Protein AF-A0A9D5V3F3-F1 (afdb_monomer_lite)

Structure (mmCIF, N/CA/C/O backbone):
data_AF-A0A9D5V3F3-F1
#
_entry.id   AF-A0A9D5V3F3-F1
#
loop_
_atom_site.group_PDB
_atom_site.id
_atom_site.type_symbol
_atom_site.label_atom_id
_atom_site.label_alt_id
_atom_site.label_comp_id
_atom_site.label_asym_id
_atom_site.label_entity_id
_atom_site.label_seq_id
_atom_site.pdbx_PDB_ins_code
_atom_site.Cartn_x
_atom_site.Cartn_y
_atom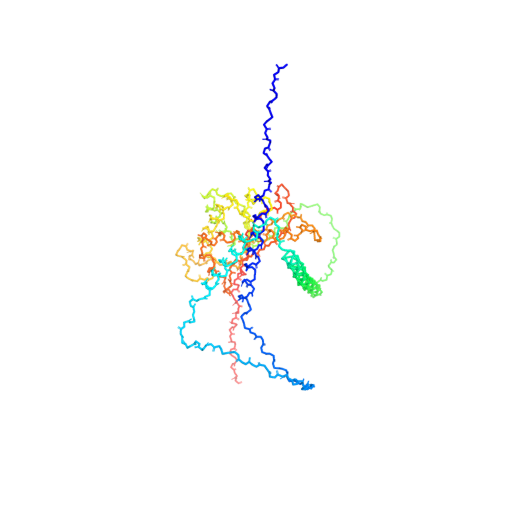_site.Cartn_z
_atom_site.occupancy
_atom_site.B_iso_or_equiv
_atom_site.auth_seq_id
_atom_site.auth_comp_id
_atom_site.auth_asym_id
_atom_site.auth_atom_id
_atom_site.pdbx_PDB_model_num
ATOM 1 N N . MET A 1 1 ? 68.042 -36.175 -33.389 1.00 50.81 1 MET A N 1
ATOM 2 C CA . MET A 1 1 ? 67.208 -37.353 -33.072 1.00 50.81 1 MET A CA 1
ATOM 3 C C . MET A 1 1 ? 66.816 -37.303 -31.601 1.00 50.81 1 MET A C 1
ATOM 5 O O . MET A 1 1 ? 67.666 -37.561 -30.764 1.00 50.81 1 MET A O 1
ATOM 9 N N . ASN A 1 2 ? 65.583 -36.889 -31.296 1.00 35.75 2 ASN A N 1
ATOM 10 C CA . ASN A 1 2 ? 64.663 -37.537 -30.347 1.00 35.75 2 ASN A CA 1
ATOM 11 C C . ASN A 1 2 ? 63.290 -36.827 -30.408 1.00 35.75 2 ASN A C 1
ATOM 13 O O . ASN A 1 2 ? 63.255 -35.651 -30.778 1.00 35.75 2 ASN A O 1
ATOM 17 N N . PRO A 1 3 ? 62.172 -37.538 -30.164 1.00 53.72 3 PRO A N 1
ATOM 18 C CA . PRO A 1 3 ? 60.899 -37.244 -30.814 1.00 53.72 3 PRO A CA 1
ATOM 19 C C . PRO A 1 3 ? 59.920 -36.405 -29.981 1.00 53.72 3 PRO A C 1
ATOM 21 O O . PRO A 1 3 ? 59.927 -36.384 -28.754 1.00 53.72 3 PRO A O 1
ATOM 24 N N . THR A 1 4 ? 59.034 -35.754 -30.728 1.00 52.03 4 THR A N 1
ATOM 25 C CA . THR A 1 4 ? 57.823 -35.034 -30.334 1.00 52.03 4 THR A CA 1
ATOM 26 C C . THR A 1 4 ? 56.788 -35.928 -29.645 1.00 52.03 4 THR A C 1
ATOM 28 O O . THR A 1 4 ? 56.416 -36.962 -30.196 1.00 52.03 4 THR A O 1
ATOM 31 N N . SER A 1 5 ? 56.220 -35.468 -28.522 1.00 49.88 5 SER A N 1
ATOM 32 C CA . SER A 1 5 ? 54.912 -35.930 -28.032 1.00 49.88 5 SER A CA 1
ATOM 33 C C . SER A 1 5 ? 53.900 -34.779 -28.119 1.00 49.88 5 SER A C 1
ATOM 35 O O . SER A 1 5 ? 54.089 -33.707 -27.549 1.00 49.88 5 SER A O 1
ATOM 37 N N . ARG A 1 6 ? 52.853 -34.977 -28.930 1.00 47.12 6 ARG A N 1
ATOM 38 C CA . ARG A 1 6 ? 51.672 -34.107 -29.029 1.00 47.12 6 ARG A CA 1
ATOM 39 C C . ARG A 1 6 ? 50.588 -34.694 -28.131 1.00 47.12 6 ARG A C 1
ATOM 41 O O . ARG A 1 6 ? 50.201 -35.842 -28.325 1.00 47.12 6 ARG A O 1
ATOM 48 N N . VAL A 1 7 ? 50.086 -33.893 -27.200 1.00 57.50 7 VAL A N 1
ATOM 49 C CA . VAL A 1 7 ? 48.873 -34.176 -26.422 1.00 57.50 7 VAL A CA 1
ATOM 50 C C . VAL A 1 7 ? 47.658 -33.690 -27.230 1.00 57.50 7 VAL A C 1
ATOM 52 O O . VAL A 1 7 ? 47.713 -32.575 -27.757 1.00 57.50 7 VAL A O 1
ATOM 55 N N . PRO A 1 8 ? 46.577 -34.478 -27.377 1.00 48.31 8 PRO A N 1
ATOM 56 C CA . PRO A 1 8 ? 45.369 -34.036 -28.067 1.00 48.31 8 PRO A CA 1
ATOM 57 C C . PRO A 1 8 ? 44.542 -33.092 -27.181 1.00 48.31 8 PRO A C 1
ATOM 59 O O . PRO A 1 8 ? 44.286 -33.377 -26.013 1.00 48.31 8 PRO A O 1
ATOM 62 N N . GLY A 1 9 ? 44.125 -31.959 -27.750 1.00 40.34 9 GLY A N 1
ATOM 63 C CA . GLY A 1 9 ? 43.243 -30.993 -27.100 1.00 40.34 9 GLY A CA 1
ATOM 64 C C . GLY A 1 9 ? 41.802 -31.502 -27.022 1.00 40.34 9 GLY A C 1
ATOM 65 O O . GLY A 1 9 ? 41.222 -31.905 -28.028 1.00 40.34 9 GLY A O 1
ATOM 66 N N . HIS A 1 10 ? 41.219 -31.462 -25.825 1.00 40.34 10 HIS A N 1
ATOM 67 C CA . HIS A 1 10 ? 39.784 -31.624 -25.615 1.00 40.34 10 HIS A CA 1
ATOM 68 C C . HIS A 1 10 ? 39.058 -30.320 -25.966 1.00 40.34 10 HIS A C 1
ATOM 70 O O . HIS A 1 10 ? 39.244 -29.298 -25.308 1.00 40.34 10 HIS A O 1
ATOM 76 N N . HIS A 1 11 ? 38.205 -30.366 -26.989 1.00 40.66 11 HIS A N 1
ATOM 77 C CA . HIS A 1 11 ? 37.216 -29.329 -27.261 1.00 40.66 11 HIS A CA 1
ATOM 78 C C . HIS A 1 11 ? 35.992 -29.561 -26.366 1.00 40.66 11 HIS A C 1
ATOM 80 O O . HIS A 1 11 ? 35.200 -30.471 -26.597 1.00 40.66 11 HIS A O 1
ATOM 86 N N . SER A 1 12 ? 35.837 -28.744 -25.328 1.00 43.53 12 SER A N 1
ATOM 87 C CA . SER A 1 12 ? 34.605 -28.654 -24.543 1.00 43.53 12 SER A CA 1
ATOM 88 C C . SER A 1 12 ? 33.578 -27.809 -25.303 1.00 43.53 12 SER A C 1
ATOM 90 O O . SER A 1 12 ? 33.739 -26.592 -25.412 1.00 43.53 12 SER A O 1
ATOM 92 N N . HIS A 1 13 ? 32.537 -28.446 -25.844 1.00 48.69 13 HIS A N 1
ATOM 93 C CA . HIS A 1 13 ? 31.392 -27.756 -26.442 1.00 48.69 13 HIS A CA 1
ATOM 94 C C . HIS A 1 13 ? 30.464 -27.153 -25.359 1.00 48.69 13 HIS A C 1
ATOM 96 O O . HIS A 1 13 ? 30.224 -27.800 -24.337 1.00 48.69 13 HIS A O 1
ATOM 102 N N . PRO A 1 14 ? 29.896 -25.948 -25.565 1.00 46.66 14 PRO A N 1
ATOM 103 C CA . PRO A 1 14 ? 29.036 -25.273 -24.594 1.00 46.66 14 PRO A CA 1
ATOM 104 C C . PRO A 1 14 ? 27.569 -25.702 -24.776 1.00 46.66 14 PRO A C 1
ATOM 106 O O . PRO A 1 14 ? 26.796 -25.013 -25.431 1.00 46.66 14 PRO A O 1
ATOM 109 N N . TRP A 1 15 ? 27.177 -26.846 -24.212 1.00 47.56 15 TRP A N 1
ATOM 110 C CA . TRP A 1 15 ? 25.800 -27.366 -24.311 1.00 47.56 15 TRP A CA 1
ATOM 111 C C . TRP A 1 15 ? 24.844 -27.188 -23.103 1.00 47.56 15 TRP A C 1
ATOM 113 O O . TRP A 1 15 ? 23.670 -27.509 -23.275 1.00 47.56 15 TRP A O 1
ATOM 123 N N . PRO A 1 16 ? 25.200 -26.645 -21.913 1.00 49.25 16 PRO A N 1
ATOM 124 C CA . PRO A 1 16 ? 24.243 -26.649 -20.796 1.00 49.25 16 PRO A CA 1
ATOM 125 C C . PRO A 1 16 ? 23.327 -25.414 -20.698 1.00 49.25 16 PRO A C 1
ATOM 127 O O . PRO A 1 16 ? 22.346 -25.466 -19.965 1.00 49.25 16 PRO A O 1
ATOM 130 N N . LEU A 1 17 ? 23.600 -24.308 -21.404 1.00 49.03 17 LEU A N 1
ATOM 131 C CA . LEU A 1 17 ? 22.823 -23.060 -21.244 1.00 49.03 17 LEU A CA 1
ATOM 132 C C . LEU A 1 17 ? 21.599 -22.951 -22.166 1.00 49.03 17 LEU A C 1
ATOM 134 O O . LEU A 1 17 ? 20.647 -22.260 -21.827 1.00 49.03 17 LEU A O 1
ATOM 138 N N . PHE A 1 18 ? 21.591 -23.638 -23.309 1.00 51.38 18 PHE A N 1
ATOM 139 C CA . PHE A 1 18 ? 20.472 -23.565 -24.257 1.00 51.38 18 PHE A CA 1
ATOM 140 C C . PHE A 1 18 ? 19.274 -24.431 -23.822 1.00 51.38 18 PHE A C 1
ATOM 142 O O . PHE A 1 18 ? 18.120 -24.056 -24.017 1.00 51.38 18 PHE A O 1
ATOM 149 N N . MET A 1 19 ? 19.536 -25.563 -23.157 1.00 50.69 19 MET A N 1
ATOM 150 C CA . MET A 1 19 ? 18.485 -26.489 -22.714 1.00 50.69 19 MET A CA 1
ATOM 151 C C . MET A 1 19 ? 17.684 -25.958 -21.514 1.00 50.69 19 MET A C 1
ATOM 153 O O . MET A 1 19 ? 16.492 -26.241 -21.407 1.00 50.69 19 MET A O 1
ATOM 157 N N . SER A 1 20 ? 18.286 -25.150 -20.633 1.00 46.09 20 SER A N 1
ATOM 158 C CA . SER A 1 20 ? 17.567 -24.576 -19.485 1.00 46.09 20 SER A CA 1
ATOM 159 C C . SER A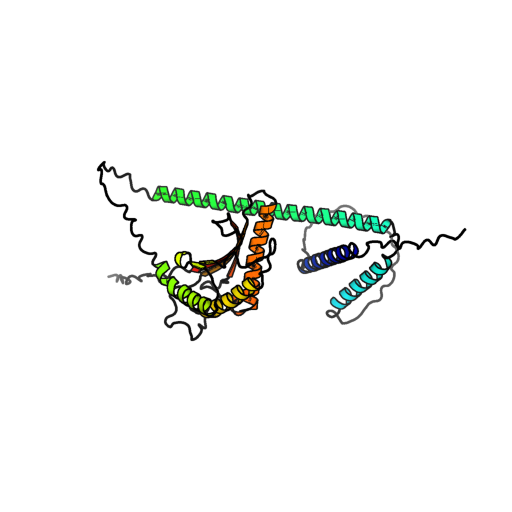 1 20 ? 16.545 -23.511 -19.897 1.00 46.09 20 SER A C 1
ATOM 161 O O . SER A 1 20 ? 15.480 -23.418 -19.284 1.00 46.09 20 SER A O 1
ATOM 163 N N . GLU A 1 21 ? 16.818 -22.748 -20.959 1.00 53.22 21 GLU A N 1
ATOM 164 C CA . GLU A 1 21 ? 15.869 -21.766 -21.494 1.00 53.22 21 GLU A CA 1
ATOM 165 C C . GLU A 1 21 ? 14.688 -22.441 -22.203 1.00 53.22 21 GLU A C 1
ATOM 167 O O . GLU A 1 21 ? 13.538 -22.066 -21.973 1.00 53.22 21 GLU A O 1
ATOM 172 N N . LEU A 1 22 ? 14.940 -23.499 -22.980 1.00 56.81 22 LEU A N 1
ATOM 173 C CA . LEU A 1 22 ? 13.887 -24.259 -23.665 1.00 56.81 22 LEU A CA 1
ATOM 174 C C . LEU A 1 22 ? 12.919 -24.943 -22.691 1.00 56.81 22 LEU A C 1
ATOM 176 O O . LEU A 1 22 ? 11.701 -24.883 -22.885 1.00 56.81 22 LEU A O 1
ATOM 180 N N . VAL A 1 23 ? 13.433 -25.538 -21.611 1.00 64.25 23 VAL A N 1
ATOM 181 C CA . VAL A 1 23 ? 12.592 -26.157 -20.571 1.00 64.25 23 VAL A CA 1
ATOM 182 C C . VAL A 1 23 ? 11.735 -25.102 -19.861 1.00 64.25 23 VAL A C 1
ATOM 184 O O . VAL A 1 23 ? 10.551 -25.337 -19.618 1.00 64.25 23 VAL A O 1
ATOM 187 N N . SER A 1 24 ? 12.288 -23.913 -19.602 1.00 63.56 24 SER A N 1
ATOM 188 C CA . SER A 1 24 ? 11.573 -22.805 -18.953 1.00 63.56 24 SER A CA 1
ATOM 189 C C . SER A 1 24 ? 10.438 -22.243 -19.821 1.00 63.56 24 SER A C 1
ATOM 191 O O . SER A 1 24 ? 9.317 -22.055 -19.341 1.00 63.56 24 SER A O 1
ATOM 193 N N . VAL A 1 25 ? 10.688 -22.044 -21.121 1.00 65.88 25 VAL A N 1
ATOM 194 C CA . VAL A 1 25 ? 9.670 -21.561 -22.071 1.00 65.88 25 VAL A CA 1
ATOM 195 C C . VAL A 1 25 ? 8.548 -22.586 -22.235 1.00 65.88 25 VAL A C 1
ATOM 197 O O . VAL A 1 25 ? 7.374 -22.220 -22.212 1.00 65.88 25 VAL A O 1
ATOM 200 N N . THR A 1 26 ? 8.883 -23.874 -22.317 1.00 71.19 26 THR A N 1
ATOM 201 C CA . THR A 1 26 ? 7.883 -24.941 -22.478 1.00 71.19 26 THR A CA 1
ATOM 202 C C . THR A 1 26 ? 6.978 -25.058 -21.243 1.00 71.19 26 THR A C 1
ATOM 204 O O . THR A 1 26 ? 5.756 -25.139 -21.377 1.00 71.19 26 THR A O 1
ATOM 207 N N . LEU A 1 27 ? 7.545 -24.968 -20.033 1.00 64.44 27 LEU A N 1
ATOM 208 C CA . LEU A 1 27 ? 6.783 -24.939 -18.776 1.00 64.44 27 LEU A CA 1
ATOM 209 C C . LEU A 1 27 ? 5.851 -23.724 -18.681 1.00 64.44 27 LEU A C 1
ATOM 211 O O . LEU A 1 27 ? 4.704 -23.861 -18.255 1.00 64.44 27 LEU A O 1
ATOM 215 N N . LEU A 1 28 ? 6.306 -22.549 -19.125 1.00 67.44 28 LEU A N 1
ATOM 216 C CA . LEU A 1 28 ? 5.493 -21.331 -19.134 1.00 67.44 28 LEU A CA 1
ATOM 217 C C . LEU A 1 28 ? 4.261 -21.473 -20.047 1.00 67.44 28 LEU A C 1
ATOM 219 O O . LEU A 1 28 ? 3.160 -21.077 -19.663 1.00 67.44 28 LEU A O 1
ATOM 223 N N . VAL A 1 29 ? 4.423 -22.076 -21.229 1.00 72.12 29 VAL A N 1
ATOM 224 C CA . VAL A 1 29 ? 3.322 -22.302 -22.184 1.00 72.12 29 VAL A CA 1
ATOM 225 C C . VAL A 1 29 ? 2.280 -23.268 -21.630 1.00 72.12 29 VAL A C 1
ATOM 227 O O . VAL A 1 29 ? 1.080 -23.028 -21.787 1.00 72.12 29 VAL A O 1
ATOM 230 N N . ILE A 1 30 ? 2.714 -24.321 -20.934 1.00 73.12 30 ILE A N 1
ATOM 231 C CA . ILE A 1 30 ? 1.810 -25.282 -20.290 1.00 73.12 30 ILE A CA 1
ATOM 232 C C . ILE A 1 30 ? 1.001 -24.589 -19.190 1.00 73.12 30 ILE A C 1
ATOM 234 O O . ILE A 1 30 ? -0.223 -24.708 -19.169 1.00 73.12 30 ILE A O 1
ATOM 238 N N . VAL A 1 31 ? 1.650 -23.795 -18.331 1.00 73.25 31 VAL A N 1
ATOM 239 C CA . VAL A 1 31 ? 0.971 -23.060 -17.250 1.00 73.25 31 VAL A CA 1
ATOM 240 C C . VAL A 1 31 ? -0.058 -22.069 -17.804 1.00 73.25 31 VAL A C 1
ATOM 242 O O . VAL A 1 31 ? -1.176 -21.997 -17.291 1.00 73.25 31 VAL A O 1
ATOM 245 N N . ILE A 1 32 ? 0.273 -21.348 -18.880 1.00 71.88 32 ILE A N 1
ATOM 246 C CA . ILE A 1 32 ? -0.656 -20.406 -19.524 1.00 71.88 32 ILE A CA 1
ATOM 247 C C . ILE A 1 32 ? -1.839 -21.149 -20.161 1.00 71.88 32 ILE A C 1
ATOM 249 O O . ILE A 1 32 ? -2.983 -20.732 -19.987 1.00 71.88 32 ILE A O 1
ATOM 253 N N . SER A 1 33 ? -1.590 -22.267 -20.847 1.00 64.81 33 SER A N 1
ATOM 254 C CA . SER A 1 33 ? -2.634 -23.040 -21.539 1.00 64.81 33 SER A CA 1
ATOM 255 C C . SER A 1 33 ? -3.602 -23.721 -20.564 1.00 64.81 33 SER A C 1
ATOM 257 O O . SER A 1 33 ? -4.818 -23.725 -20.783 1.00 64.81 33 SER A O 1
ATOM 259 N N . VAL A 1 34 ? -3.081 -24.244 -19.449 1.00 66.94 34 VAL A N 1
ATOM 260 C CA . VAL A 1 34 ? -3.890 -24.823 -18.364 1.00 66.94 34 VAL A CA 1
ATOM 261 C C . VAL A 1 34 ? -4.689 -23.729 -17.650 1.00 66.94 34 VAL A C 1
ATOM 263 O O . VAL A 1 34 ? -5.888 -23.898 -17.434 1.00 66.94 34 VAL A O 1
ATOM 266 N N . GLY A 1 35 ? -4.076 -22.572 -17.374 1.00 59.34 35 GLY A N 1
ATOM 267 C CA . GLY A 1 35 ? -4.772 -21.421 -16.794 1.00 59.34 35 GLY A CA 1
ATOM 268 C C . GLY A 1 35 ? -5.918 -20.908 -17.673 1.00 59.34 35 GLY A C 1
ATOM 269 O O . GLY A 1 35 ? -6.989 -20.591 -17.162 1.00 59.34 35 GLY A O 1
ATOM 270 N N . PHE A 1 36 ? -5.740 -20.894 -18.998 1.00 54.91 36 PHE A N 1
ATOM 271 C CA . PHE A 1 36 ? -6.785 -20.477 -19.940 1.00 54.91 36 PHE A CA 1
ATOM 272 C C . PHE A 1 36 ? -7.946 -21.479 -20.018 1.00 54.91 36 PHE A C 1
ATOM 274 O O . PHE A 1 36 ? -9.109 -21.079 -20.079 1.00 54.91 36 PHE A O 1
ATOM 281 N N . SER A 1 37 ? -7.637 -22.776 -19.946 1.00 46.44 37 SER A N 1
ATOM 282 C CA . SER A 1 37 ? -8.641 -23.848 -19.958 1.00 46.44 37 SER A CA 1
ATOM 283 C C . SER A 1 37 ? -9.508 -23.854 -18.693 1.00 46.44 37 SER A C 1
ATOM 285 O O . SER A 1 37 ? -10.664 -24.261 -18.748 1.00 46.44 37 SER A O 1
ATOM 287 N N . MET A 1 38 ? -8.991 -23.351 -17.566 1.00 50.84 38 MET A N 1
ATOM 288 C CA . MET A 1 38 ? -9.761 -23.209 -16.324 1.00 50.84 38 MET A CA 1
ATOM 289 C C . MET A 1 38 ? -10.689 -21.983 -16.300 1.00 50.84 38 MET A C 1
ATOM 291 O O . MET A 1 38 ? -11.641 -21.963 -15.524 1.00 50.84 38 MET A O 1
ATOM 295 N N . ILE A 1 39 ? -10.451 -20.969 -17.141 1.00 53.88 39 ILE A N 1
ATOM 296 C CA . ILE A 1 39 ? -11.257 -19.733 -17.168 1.00 53.88 39 ILE A CA 1
ATOM 297 C C . ILE A 1 39 ? -12.495 -19.878 -18.069 1.00 53.88 39 ILE A C 1
ATOM 299 O O . ILE A 1 39 ? -13.517 -19.240 -17.820 1.00 53.88 39 ILE A O 1
ATOM 303 N N . GLN A 1 40 ? -12.460 -20.749 -19.081 1.00 43.12 40 GLN A N 1
ATOM 304 C CA . GLN A 1 40 ? -13.601 -20.992 -19.972 1.00 43.12 40 GLN A CA 1
ATOM 305 C C . GLN A 1 40 ? -14.471 -22.157 -19.478 1.00 43.12 40 GLN A C 1
ATOM 307 O O . GLN A 1 40 ? -14.582 -23.209 -20.103 1.00 43.12 40 GLN A O 1
ATOM 312 N N . GLY A 1 41 ? -15.110 -21.961 -18.326 1.00 43.16 41 GLY A N 1
ATOM 313 C CA . GLY A 1 41 ? -16.181 -22.834 -17.859 1.00 43.16 41 GLY A CA 1
ATOM 314 C C . GLY A 1 41 ? -17.482 -22.588 -18.632 1.00 43.16 41 GLY A C 1
ATOM 315 O O . GLY A 1 41 ? -18.238 -21.694 -18.266 1.00 43.16 41 GLY A O 1
ATOM 316 N N . SER A 1 42 ? -17.769 -23.457 -19.609 1.00 37.91 42 SER A N 1
ATOM 317 C CA . SER A 1 42 ? -19.048 -23.671 -20.337 1.00 37.91 42 SER A CA 1
ATOM 318 C C . SER A 1 42 ? -19.149 -23.081 -21.760 1.00 37.91 42 SER A C 1
ATOM 320 O O . SER A 1 42 ? -18.727 -21.950 -21.995 1.00 37.91 42 SER A O 1
ATOM 322 N N . PRO A 1 43 ? -19.742 -23.826 -22.721 1.00 35.28 43 PRO A N 1
ATOM 323 C CA . PRO A 1 43 ? -19.898 -23.386 -24.106 1.00 35.28 43 PRO A CA 1
ATOM 324 C C . PRO A 1 43 ? -21.096 -22.429 -24.273 1.00 35.28 43 PRO A C 1
ATOM 326 O O . PRO A 1 43 ? -22.120 -22.616 -23.612 1.00 35.28 43 PRO A O 1
ATOM 329 N N . PRO A 1 44 ? -21.036 -21.449 -25.192 1.00 34.91 44 PRO A N 1
ATOM 330 C CA . PRO A 1 44 ? -22.211 -20.678 -25.573 1.00 34.91 44 PRO A CA 1
ATOM 331 C C . PRO A 1 44 ? -23.152 -21.531 -26.437 1.00 34.91 44 PRO A C 1
ATOM 333 O O . PRO A 1 44 ? -22.791 -21.979 -27.525 1.00 34.91 44 PRO A O 1
ATOM 336 N N . THR A 1 45 ? -24.386 -21.731 -25.977 1.00 35.78 45 THR A N 1
ATOM 337 C CA . THR A 1 45 ? -25.500 -22.177 -26.818 1.00 35.78 45 THR A CA 1
ATOM 338 C C . THR A 1 45 ? -26.036 -20.982 -27.604 1.00 35.78 45 THR A C 1
ATOM 340 O O . THR A 1 45 ? -26.759 -20.141 -27.075 1.00 35.78 45 THR A O 1
ATOM 343 N N . LEU A 1 46 ? -25.688 -20.897 -28.887 1.00 36.09 46 LEU A N 1
ATOM 344 C CA . LEU A 1 46 ? -26.339 -19.989 -29.831 1.00 36.09 46 LEU A CA 1
ATOM 345 C C . LEU A 1 46 ? -27.349 -20.778 -30.666 1.00 36.09 46 LEU A C 1
ATOM 347 O O . LEU A 1 46 ? -26.991 -21.499 -31.593 1.00 36.09 46 LEU A O 1
ATOM 351 N N . ASN A 1 47 ? -28.626 -20.623 -30.313 1.00 36.25 47 ASN A N 1
ATOM 352 C CA . ASN A 1 47 ? -29.747 -20.915 -31.197 1.00 36.25 47 ASN A CA 1
ATOM 353 C C . ASN A 1 47 ? -29.841 -19.792 -32.235 1.00 36.25 47 ASN A C 1
ATOM 355 O O . ASN A 1 47 ? -30.315 -18.703 -31.913 1.00 36.25 47 ASN A O 1
ATOM 359 N N . THR A 1 48 ? -29.469 -20.083 -33.480 1.00 37.34 48 THR A N 1
ATOM 360 C CA . THR A 1 48 ? -29.869 -19.256 -34.621 1.00 37.34 48 THR A CA 1
ATOM 361 C C . THR A 1 48 ? -30.324 -20.152 -35.765 1.00 37.34 48 THR A C 1
ATOM 363 O O . THR A 1 48 ? -29.539 -20.799 -36.451 1.00 37.34 48 THR A O 1
ATOM 366 N N . THR A 1 49 ? -31.639 -20.192 -35.935 1.00 34.44 49 THR A N 1
ATOM 367 C CA . THR A 1 49 ? -32.362 -20.596 -37.139 1.00 34.44 49 THR A CA 1
ATOM 368 C C . THR A 1 49 ? -31.934 -19.750 -38.343 1.00 34.44 49 THR A C 1
ATOM 370 O O . THR A 1 49 ? -31.863 -18.531 -38.212 1.00 34.44 49 THR A O 1
ATOM 373 N N . VAL A 1 50 ? -31.737 -20.395 -39.502 1.00 31.05 50 VAL A N 1
ATOM 374 C CA . VAL A 1 50 ? -32.235 -20.035 -40.856 1.00 31.05 50 VAL A CA 1
ATOM 375 C C . VAL A 1 50 ? -31.271 -20.499 -41.974 1.00 31.05 50 VAL A C 1
ATOM 377 O O . VAL A 1 50 ? -30.093 -20.166 -41.993 1.00 31.05 50 VAL A O 1
ATOM 380 N N . SER A 1 51 ? -31.880 -21.211 -42.934 1.00 31.91 51 SER A N 1
ATOM 381 C CA . SER A 1 51 ? -31.534 -21.415 -44.355 1.00 31.91 51 SER A CA 1
ATOM 382 C C . SER A 1 51 ? -30.446 -22.409 -44.791 1.00 31.91 51 SER A C 1
ATOM 384 O O . SER A 1 51 ? -29.296 -22.072 -45.035 1.00 31.91 51 SER A O 1
ATOM 386 N N . SER A 1 52 ? -30.922 -23.639 -45.030 1.00 38.97 52 SER A N 1
ATOM 387 C CA . SER A 1 52 ? -30.946 -24.348 -46.330 1.00 38.97 52 SER A CA 1
ATOM 388 C C . SER A 1 52 ? -29.870 -24.028 -47.381 1.00 38.97 52 SER A C 1
ATOM 390 O O . SER A 1 52 ? -29.937 -22.966 -47.991 1.00 38.97 52 SER A O 1
ATOM 392 N N . LEU A 1 53 ? -29.028 -25.022 -47.699 1.00 33.22 53 LEU A N 1
ATOM 393 C CA . LEU A 1 53 ? -28.412 -25.333 -49.009 1.00 33.22 53 LEU A CA 1
ATOM 394 C C . LEU A 1 53 ? -27.879 -26.802 -48.961 1.00 33.22 53 LEU A C 1
ATOM 396 O O . LEU A 1 53 ? -27.895 -27.398 -47.883 1.00 33.22 53 LEU A O 1
ATOM 400 N N . PRO A 1 54 ? -27.555 -27.451 -50.099 1.00 40.12 54 PRO A N 1
ATOM 401 C CA . PRO A 1 54 ? -28.060 -28.784 -50.422 1.00 40.12 54 PRO A CA 1
ATOM 402 C C . PRO A 1 54 ? -27.220 -29.963 -49.920 1.00 40.12 54 PRO A C 1
ATOM 404 O O . PRO A 1 54 ? -26.012 -29.891 -49.717 1.00 40.12 54 PRO A O 1
ATOM 407 N N . LEU A 1 55 ? -27.951 -31.069 -49.803 1.00 35.72 55 LEU A N 1
ATOM 408 C CA . LEU A 1 55 ? -27.564 -32.427 -49.456 1.00 35.72 55 LEU A CA 1
ATOM 409 C C . LEU A 1 55 ? -26.453 -32.960 -50.382 1.00 35.72 55 LEU A C 1
ATOM 411 O O . LEU A 1 55 ? -26.682 -33.169 -51.572 1.00 35.72 55 LEU A O 1
ATOM 415 N N . VAL A 1 56 ? -25.268 -33.206 -49.820 1.00 38.94 56 VAL A N 1
ATOM 416 C CA . VAL A 1 56 ? -24.238 -34.070 -50.413 1.00 38.94 56 VAL A CA 1
ATOM 417 C C . VAL A 1 56 ? -24.159 -35.319 -49.544 1.00 38.94 56 VAL A C 1
ATOM 419 O O . VAL A 1 56 ? -23.868 -35.252 -48.352 1.00 38.94 56 VAL A O 1
ATOM 422 N N . GLU A 1 57 ? -24.502 -36.441 -50.156 1.00 44.19 57 GLU A N 1
ATOM 423 C CA . GLU A 1 57 ? -24.570 -37.779 -49.582 1.00 44.19 57 GLU A CA 1
ATOM 424 C C . GLU A 1 57 ? -23.147 -38.348 -49.405 1.00 44.19 57 GLU A C 1
ATOM 426 O O . GLU A 1 57 ? -22.403 -38.409 -50.388 1.00 44.19 57 GLU A O 1
ATOM 431 N N . PRO A 1 58 ? -22.713 -38.748 -48.192 1.00 38.31 58 PRO A N 1
ATOM 432 C CA . PRO A 1 58 ? -21.455 -39.459 -48.034 1.00 38.31 58 PRO A CA 1
ATOM 433 C C . PRO A 1 58 ? -21.674 -40.975 -48.049 1.00 38.31 58 PRO A C 1
ATOM 435 O O . PRO A 1 58 ? -22.481 -41.527 -47.298 1.00 38.31 58 PRO A O 1
ATOM 438 N N . SER A 1 59 ? -20.892 -41.634 -48.904 1.00 36.97 59 SER A N 1
ATOM 439 C CA . SER A 1 59 ? -20.757 -43.083 -48.998 1.00 36.97 59 SER A CA 1
ATOM 440 C C . SER A 1 59 ? -20.405 -43.743 -47.667 1.00 36.97 59 SER A C 1
ATOM 442 O O . SER A 1 59 ? -19.557 -43.289 -46.899 1.00 36.97 59 SER A O 1
ATOM 444 N N . ILE A 1 60 ? -21.052 -44.886 -47.477 1.00 44.59 60 ILE A N 1
ATOM 445 C CA . ILE A 1 60 ? -20.894 -45.875 -46.419 1.00 44.59 60 ILE A CA 1
ATOM 446 C C . ILE A 1 60 ? -19.445 -46.388 -46.380 1.00 44.59 60 ILE A C 1
ATOM 448 O O . ILE A 1 60 ? -18.985 -46.994 -47.343 1.00 44.59 60 ILE A O 1
ATOM 452 N N . HIS A 1 61 ? -18.763 -46.223 -45.244 1.00 36.84 61 HIS A N 1
ATOM 453 C CA . HIS A 1 61 ? -17.617 -47.051 -44.868 1.00 36.84 61 HIS A CA 1
ATOM 454 C C . HIS A 1 61 ? -17.704 -47.447 -43.386 1.00 36.84 61 HIS A C 1
ATOM 456 O O . HIS A 1 61 ? -17.541 -46.634 -42.483 1.00 36.84 61 HIS A O 1
ATOM 462 N N . GLU A 1 62 ? -18.033 -48.724 -43.198 1.00 37.09 62 GLU A N 1
ATOM 463 C CA . GLU A 1 62 ? -17.423 -49.677 -42.264 1.00 37.09 62 GLU A CA 1
ATOM 464 C C . GLU A 1 62 ? -17.145 -49.212 -40.821 1.00 37.09 62 GLU A C 1
ATOM 466 O O . GLU A 1 62 ? -16.114 -48.639 -40.474 1.00 37.09 62 GLU A O 1
ATOM 471 N N . SER A 1 63 ? -18.090 -49.551 -39.946 1.00 32.38 63 SER A N 1
ATOM 472 C CA . SER A 1 63 ? -17.998 -49.447 -38.493 1.00 32.38 63 SER A CA 1
ATOM 473 C C . SER A 1 63 ? -17.001 -50.454 -37.905 1.00 32.38 63 SER A C 1
ATOM 475 O O . SER A 1 63 ? -17.234 -51.663 -37.957 1.00 32.38 63 SER A O 1
ATOM 477 N N . VAL A 1 64 ? -15.944 -49.958 -37.261 1.00 42.28 64 VAL A N 1
ATOM 478 C CA . VAL A 1 64 ? -15.095 -50.728 -36.335 1.00 42.28 64 VAL A CA 1
ATOM 479 C C . VAL A 1 64 ? -15.730 -50.681 -34.933 1.00 42.28 64 VAL A C 1
ATOM 481 O O . VAL A 1 64 ? -16.126 -49.599 -34.492 1.00 42.28 64 VAL A O 1
ATOM 484 N N . PRO A 1 65 ? -15.863 -51.809 -34.208 1.00 42.06 65 PRO A N 1
ATOM 485 C CA . PRO A 1 65 ? -16.529 -51.826 -32.911 1.00 42.06 65 PRO A CA 1
ATOM 486 C C . PRO A 1 65 ? -15.639 -51.204 -31.827 1.00 42.06 65 PRO A C 1
ATOM 488 O O . PRO A 1 65 ? -14.543 -51.689 -31.555 1.00 42.06 65 PRO A O 1
ATOM 491 N N . PHE A 1 66 ? -16.137 -50.160 -31.162 1.00 35.44 66 PHE A N 1
ATOM 492 C CA . PHE A 1 66 ? -15.562 -49.679 -29.906 1.00 35.44 66 PHE A CA 1
ATOM 493 C C . PHE A 1 66 ? -16.138 -50.477 -28.726 1.00 35.44 66 PHE A C 1
ATOM 495 O O . PHE A 1 66 ? -17.358 -50.662 -28.652 1.00 35.44 66 PHE A O 1
ATOM 502 N N . PRO A 1 67 ? -15.301 -50.940 -27.780 1.00 43.81 67 PRO A N 1
ATOM 503 C CA . PRO A 1 67 ? -15.787 -51.572 -26.567 1.00 43.81 67 PRO A CA 1
ATOM 504 C C . PRO A 1 67 ? -16.480 -50.534 -25.681 1.00 43.81 67 PRO A C 1
ATOM 506 O O . PRO A 1 67 ? -15.995 -49.423 -25.483 1.00 43.81 67 PRO A O 1
ATOM 509 N N . ASN A 1 68 ? -17.631 -50.933 -25.154 1.00 45.06 68 ASN A N 1
ATOM 510 C CA . ASN A 1 68 ? -18.485 -50.177 -24.250 1.00 45.06 68 ASN A CA 1
ATOM 511 C C . ASN A 1 68 ? -17.924 -50.250 -22.812 1.00 45.06 68 ASN A C 1
ATOM 513 O O . ASN A 1 68 ? -17.956 -51.341 -22.234 1.00 45.06 68 ASN A O 1
ATOM 517 N N . PRO A 1 69 ? -17.428 -49.156 -22.197 1.00 46.59 69 PRO A N 1
ATOM 518 C CA . PRO A 1 69 ? -17.067 -49.168 -20.790 1.00 46.59 69 PRO A CA 1
ATOM 519 C C . PRO A 1 69 ? -18.295 -48.788 -19.956 1.00 46.59 69 PRO A C 1
ATOM 521 O O . PRO A 1 69 ? -18.697 -47.627 -19.870 1.00 46.59 69 PRO A O 1
ATOM 524 N N . LYS A 1 70 ? -18.903 -49.804 -19.342 1.00 45.41 70 LYS A N 1
ATOM 525 C CA . LYS A 1 70 ? -19.836 -49.625 -18.228 1.00 45.41 70 LYS A CA 1
ATOM 526 C C . LYS A 1 70 ? -19.071 -49.152 -16.989 1.00 45.41 70 LYS A C 1
ATOM 528 O O . LYS A 1 70 ? -18.092 -49.789 -16.627 1.00 45.41 70 LYS A O 1
ATOM 533 N N . GLY A 1 71 ? -19.632 -48.150 -16.313 1.00 45.00 71 GLY A N 1
ATOM 534 C CA . GLY A 1 71 ? -19.648 -48.058 -14.848 1.00 45.00 71 GLY A CA 1
ATOM 535 C C . GLY A 1 71 ? -18.434 -47.429 -14.163 1.00 45.00 71 GLY A C 1
ATOM 536 O O . GLY A 1 71 ? -17.360 -48.007 -14.156 1.00 45.00 71 GLY A O 1
ATOM 537 N N . ASP A 1 72 ? -18.695 -46.281 -13.532 1.00 49.34 72 ASP A N 1
ATOM 538 C CA . ASP A 1 72 ? -18.123 -45.800 -12.265 1.00 49.34 72 ASP A CA 1
ATOM 539 C C . ASP A 1 72 ? -16.600 -45.668 -12.103 1.00 49.34 72 ASP A C 1
ATOM 541 O O . ASP A 1 72 ? -15.928 -46.584 -11.658 1.00 49.34 72 ASP A O 1
ATOM 545 N N . GLU A 1 73 ? -16.099 -44.451 -12.364 1.00 49.78 73 GLU A N 1
ATOM 546 C CA . GLU A 1 73 ? -15.163 -43.686 -11.507 1.00 49.78 73 GLU A CA 1
ATOM 547 C C . GLU A 1 73 ? -14.783 -42.384 -12.237 1.00 49.78 73 GLU A C 1
ATOM 549 O O . GLU A 1 73 ? -13.853 -42.315 -13.042 1.00 49.78 73 GLU A O 1
ATOM 554 N N . ARG A 1 74 ? -15.554 -41.312 -12.022 1.00 52.03 74 ARG A N 1
ATOM 555 C CA . ARG A 1 74 ? -15.331 -40.003 -12.662 1.00 52.03 74 ARG A CA 1
ATOM 556 C C . ARG A 1 74 ? -15.127 -38.920 -11.610 1.00 52.03 74 ARG A C 1
ATOM 558 O O . ARG A 1 74 ? -16.017 -38.116 -11.393 1.00 52.03 74 ARG A O 1
ATOM 565 N N . THR A 1 75 ? -13.935 -38.894 -11.016 1.00 48.69 75 THR A N 1
ATOM 566 C CA . THR A 1 75 ? -13.301 -37.676 -10.455 1.00 48.69 75 THR A CA 1
ATOM 567 C C . THR A 1 75 ? -11.817 -37.865 -10.113 1.00 48.69 75 THR A C 1
ATOM 569 O O . THR A 1 75 ? -11.117 -36.870 -9.980 1.00 48.69 75 THR A O 1
ATOM 572 N N . ALA A 1 76 ? -11.290 -39.093 -10.056 1.00 52.22 76 ALA A N 1
ATOM 573 C CA . ALA A 1 76 ? -9.911 -39.341 -9.614 1.00 52.22 76 ALA A CA 1
ATOM 574 C C . ALA A 1 76 ? -8.812 -39.263 -10.698 1.00 52.22 76 ALA A C 1
ATOM 576 O O . ALA A 1 76 ? -7.665 -39.566 -10.405 1.00 52.22 76 ALA A O 1
ATOM 577 N N . ASN A 1 77 ? -9.101 -38.873 -11.945 1.00 60.38 77 ASN A N 1
ATOM 578 C CA . ASN A 1 77 ? -8.153 -39.135 -13.042 1.00 60.38 77 ASN A CA 1
ATOM 579 C C . ASN A 1 77 ? -7.830 -37.924 -13.938 1.00 60.38 77 ASN A C 1
ATOM 581 O O . ASN A 1 77 ? -7.664 -38.058 -15.149 1.00 60.38 77 ASN A O 1
ATOM 585 N N . HIS A 1 78 ? -7.788 -36.708 -13.379 1.00 54.22 78 HIS A N 1
ATOM 586 C CA . HIS A 1 78 ? -7.252 -35.548 -14.111 1.00 54.22 78 HIS A CA 1
ATOM 587 C C . HIS A 1 78 ? -5.757 -35.353 -13.845 1.00 54.22 78 HIS A C 1
ATOM 589 O O . HIS A 1 78 ? -4.996 -35.149 -14.785 1.00 54.22 78 HIS A O 1
ATOM 595 N N . GLU A 1 79 ? -5.327 -35.507 -12.590 1.00 55.66 79 GLU A N 1
ATOM 596 C CA . GLU A 1 79 ? -3.911 -35.437 -12.209 1.00 55.66 79 GLU A CA 1
ATOM 597 C C . GLU A 1 79 ? -3.106 -36.611 -12.766 1.00 55.66 79 GLU A C 1
ATOM 599 O O . GLU A 1 79 ? -2.036 -36.398 -13.321 1.00 55.66 79 GLU A O 1
ATOM 604 N N . GLU A 1 80 ? -3.644 -37.832 -12.724 1.00 69.31 80 GLU A N 1
ATOM 605 C CA . GLU A 1 80 ? -2.977 -39.022 -13.274 1.00 69.31 80 GLU A CA 1
ATOM 606 C C . GLU A 1 80 ? -2.853 -38.950 -14.809 1.00 69.31 80 GLU A C 1
ATOM 608 O O . GLU A 1 80 ? -1.838 -39.340 -15.384 1.00 69.31 80 GLU A O 1
ATOM 613 N N . ARG A 1 81 ? -3.841 -38.342 -15.487 1.00 69.81 81 ARG A N 1
ATOM 614 C CA . ARG A 1 81 ? -3.756 -38.009 -16.920 1.00 69.81 81 ARG A CA 1
ATOM 615 C C . ARG A 1 81 ? -2.711 -36.939 -17.216 1.00 69.81 81 ARG A C 1
ATOM 617 O O . ARG A 1 81 ? -2.032 -37.044 -18.233 1.00 69.81 81 ARG A O 1
ATOM 624 N N . LEU A 1 82 ? -2.587 -35.924 -16.362 1.00 61.81 82 LEU A N 1
ATOM 625 C CA . LEU A 1 82 ? -1.567 -34.879 -16.483 1.00 61.81 82 LEU A CA 1
ATOM 626 C C . LEU A 1 82 ? -0.163 -35.445 -16.248 1.00 61.81 82 LEU A C 1
ATOM 628 O O . LEU A 1 82 ? 0.742 -35.142 -17.019 1.00 61.81 82 LEU A O 1
ATOM 632 N N . LEU A 1 83 ? -0.005 -36.324 -15.258 1.00 66.19 83 LEU A N 1
ATOM 633 C CA . LEU A 1 83 ? 1.236 -37.047 -14.980 1.00 66.19 83 LEU A CA 1
ATOM 634 C C . LEU A 1 83 ? 1.629 -37.962 -16.143 1.00 66.19 83 LEU A C 1
ATOM 636 O O . LEU A 1 83 ? 2.740 -37.830 -16.645 1.00 66.19 83 LEU A O 1
ATOM 640 N N . MET A 1 84 ? 0.709 -38.783 -16.663 1.00 71.94 84 MET A N 1
ATOM 641 C CA . MET A 1 84 ? 0.972 -39.604 -17.855 1.00 71.94 84 MET A CA 1
ATOM 642 C C . MET A 1 84 ? 1.317 -38.762 -19.092 1.00 71.94 84 MET A C 1
ATOM 644 O O . MET A 1 84 ? 2.130 -39.175 -19.920 1.00 71.94 84 MET A O 1
ATOM 648 N N . LEU A 1 85 ? 0.700 -37.585 -19.249 1.00 70.81 85 LEU A N 1
ATOM 649 C CA . LEU A 1 85 ? 1.012 -36.677 -20.351 1.00 70.81 85 LEU A CA 1
ATOM 650 C C . LEU A 1 85 ? 2.421 -36.087 -20.199 1.00 70.81 85 LEU A C 1
ATOM 652 O O . LEU A 1 85 ? 3.172 -36.057 -21.174 1.00 70.81 85 LEU A O 1
ATOM 656 N N . MET A 1 86 ? 2.785 -35.652 -18.989 1.00 63.50 86 MET A N 1
ATOM 657 C CA . MET A 1 86 ? 4.116 -35.122 -18.688 1.00 63.50 86 MET A CA 1
ATOM 658 C C . MET A 1 86 ? 5.202 -36.189 -18.836 1.00 63.50 86 MET A C 1
ATOM 660 O O . MET A 1 86 ? 6.243 -35.905 -19.420 1.00 63.50 86 MET A O 1
ATOM 664 N N . GLU A 1 87 ? 4.950 -37.417 -18.388 1.00 72.38 87 GLU A N 1
ATOM 665 C CA . GLU A 1 87 ? 5.886 -38.539 -18.504 1.00 72.38 87 GLU A CA 1
ATOM 666 C C . GLU A 1 87 ? 6.107 -38.935 -19.971 1.00 72.38 87 GLU A C 1
ATOM 668 O O . GLU A 1 87 ? 7.248 -39.015 -20.424 1.00 72.38 87 GLU A O 1
ATOM 673 N N . ARG A 1 88 ? 5.035 -39.016 -20.773 1.00 73.50 88 ARG A N 1
ATOM 674 C CA . ARG A 1 88 ? 5.131 -39.271 -22.222 1.00 73.50 88 ARG A CA 1
ATOM 675 C C . ARG A 1 88 ? 5.819 -38.130 -22.984 1.00 73.50 88 ARG A C 1
ATOM 677 O O . ARG A 1 88 ? 6.479 -38.368 -23.997 1.00 73.50 88 ARG A O 1
ATOM 684 N N . MET A 1 89 ? 5.654 -36.884 -22.538 1.00 69.00 89 MET A N 1
ATOM 685 C CA . MET A 1 89 ? 6.396 -35.744 -23.086 1.00 69.00 89 MET A CA 1
ATOM 686 C C . MET A 1 89 ? 7.881 -35.808 -22.726 1.00 69.00 89 MET A C 1
ATOM 688 O O . MET A 1 89 ? 8.709 -35.472 -23.569 1.00 69.00 89 MET A O 1
ATOM 692 N N . ASN A 1 90 ? 8.213 -36.262 -21.517 1.00 62.59 90 ASN A N 1
ATOM 693 C CA . ASN A 1 90 ? 9.590 -36.391 -21.054 1.00 62.59 90 ASN A CA 1
ATOM 694 C C . ASN A 1 90 ? 10.328 -37.529 -21.782 1.00 62.59 90 ASN A C 1
ATOM 696 O O . ASN A 1 90 ? 11.417 -37.305 -22.301 1.00 62.59 90 ASN A O 1
ATOM 700 N N . GLU A 1 91 ? 9.685 -38.690 -21.962 1.00 67.00 91 GLU A N 1
ATOM 701 C CA . GLU A 1 91 ? 10.211 -39.783 -22.799 1.00 67.00 91 GLU A CA 1
ATOM 702 C C . GLU A 1 91 ? 10.442 -39.337 -24.251 1.00 67.00 91 GLU A C 1
ATOM 704 O O . GLU A 1 91 ? 11.421 -39.727 -24.889 1.00 67.00 91 GLU A O 1
ATOM 709 N N . ARG A 1 92 ? 9.564 -38.479 -24.792 1.00 64.81 92 ARG A N 1
ATOM 710 C CA . ARG A 1 92 ? 9.780 -37.890 -26.119 1.00 64.81 92 ARG A CA 1
ATOM 711 C C . ARG A 1 92 ? 10.920 -36.877 -26.129 1.00 64.81 92 ARG A C 1
ATOM 713 O O . ARG A 1 92 ? 11.643 -36.849 -27.119 1.00 64.81 92 ARG A O 1
ATOM 720 N N . LEU A 1 93 ? 11.117 -36.086 -25.076 1.00 61.53 93 LEU A N 1
ATOM 721 C CA . LEU A 1 93 ? 12.259 -35.171 -24.984 1.00 61.53 93 LEU A CA 1
ATOM 722 C C . LEU A 1 93 ? 13.596 -35.924 -24.999 1.00 61.53 93 LEU A C 1
ATOM 724 O O . LEU A 1 93 ? 14.522 -35.478 -25.672 1.00 61.53 93 LEU A O 1
ATOM 728 N N . ASP A 1 94 ? 13.673 -37.092 -24.361 1.00 56.75 94 ASP A N 1
ATOM 729 C CA . ASP A 1 94 ? 14.875 -37.935 -24.399 1.00 56.75 94 ASP A CA 1
ATOM 730 C C . ASP A 1 94 ? 15.167 -38.466 -25.814 1.00 56.75 94 ASP A C 1
ATOM 732 O O . ASP A 1 94 ? 16.326 -38.570 -26.217 1.00 56.75 94 ASP A O 1
ATOM 736 N N . THR A 1 95 ? 14.134 -38.697 -26.636 1.00 56.44 95 THR A N 1
ATOM 737 C CA . THR A 1 95 ? 14.322 -39.031 -28.064 1.00 56.44 95 THR A CA 1
ATOM 738 C C . THR A 1 95 ? 14.750 -37.846 -28.938 1.00 56.44 95 THR A C 1
ATOM 740 O O . THR A 1 95 ? 15.230 -38.065 -30.050 1.00 56.44 95 THR A O 1
ATOM 743 N N . LEU A 1 96 ? 14.627 -36.604 -28.449 1.00 54.34 96 LEU A N 1
ATOM 744 C CA . LEU A 1 96 ? 15.097 -35.391 -29.136 1.00 54.34 96 LEU A CA 1
ATOM 745 C C . LEU A 1 96 ? 16.583 -35.103 -28.902 1.00 54.34 96 LEU A C 1
ATOM 747 O O . LEU A 1 96 ? 17.146 -34.240 -29.572 1.00 54.34 96 LEU A O 1
ATOM 751 N N . ILE A 1 97 ? 17.244 -35.865 -28.025 1.00 56.25 97 ILE A N 1
ATOM 752 C CA . ILE A 1 97 ? 18.704 -35.882 -27.862 1.00 56.25 97 ILE A CA 1
ATOM 753 C C . ILE A 1 97 ? 19.322 -36.798 -28.938 1.00 56.25 97 ILE A C 1
ATOM 755 O O . ILE A 1 97 ? 20.148 -37.667 -28.668 1.00 56.25 97 ILE A O 1
ATOM 759 N N . GLN A 1 98 ? 18.886 -36.644 -30.187 1.00 60.84 98 GLN A N 1
ATOM 760 C CA . GLN A 1 98 ? 19.609 -37.156 -31.346 1.00 60.84 98 GLN A CA 1
ATOM 761 C C . GLN A 1 98 ? 20.362 -35.987 -31.986 1.00 60.84 98 GLN A C 1
ATOM 763 O O . GLN A 1 98 ? 19.842 -34.872 -32.003 1.00 60.84 98 GLN A O 1
ATOM 768 N N . PRO A 1 99 ? 21.583 -36.209 -32.500 1.00 67.62 99 PRO A N 1
ATOM 769 C CA . PRO A 1 99 ? 22.431 -35.136 -33.016 1.00 67.62 99 PRO A CA 1
ATOM 770 C C . PRO A 1 99 ? 21.819 -34.371 -34.202 1.00 67.62 99 PRO A C 1
ATOM 772 O O . PRO A 1 99 ? 22.255 -33.255 -34.454 1.00 67.62 99 PRO A O 1
ATOM 775 N N . ASP A 1 100 ? 20.789 -34.920 -34.860 1.00 79.00 100 ASP A N 1
ATOM 776 C CA . ASP A 1 100 ? 20.032 -34.270 -35.931 1.00 79.00 100 ASP A CA 1
ATOM 777 C C . ASP A 1 100 ? 18.520 -34.561 -35.787 1.00 79.00 100 ASP A C 1
ATOM 779 O O . ASP A 1 100 ? 18.076 -35.665 -36.120 1.00 79.00 100 ASP A O 1
ATOM 783 N N . PRO A 1 101 ? 17.693 -33.618 -35.292 1.00 76.12 101 PRO A N 1
ATOM 784 C CA . PRO A 1 101 ? 16.247 -33.813 -35.237 1.00 76.12 101 PRO A CA 1
ATOM 785 C C . PRO A 1 101 ? 15.649 -33.918 -36.655 1.00 76.12 101 PRO A C 1
ATOM 787 O O . PRO A 1 101 ? 16.127 -33.253 -37.581 1.00 76.12 101 PRO A O 1
ATOM 790 N N . PRO A 1 102 ? 14.573 -34.706 -36.856 1.00 84.69 102 PRO A N 1
ATOM 791 C CA . PRO A 1 102 ? 13.886 -34.785 -38.144 1.00 84.69 102 PRO A CA 1
ATOM 792 C C . PRO A 1 102 ? 13.454 -33.395 -38.632 1.00 84.69 102 PRO A C 1
ATOM 794 O O . PRO A 1 102 ? 12.890 -32.620 -37.857 1.00 84.69 102 PRO A O 1
ATOM 797 N N . ARG A 1 103 ? 13.665 -33.084 -39.919 1.00 83.12 103 ARG A N 1
ATOM 798 C CA . ARG A 1 103 ? 13.309 -31.772 -40.507 1.00 83.12 103 ARG A CA 1
ATOM 799 C C . ARG A 1 103 ? 11.851 -31.383 -40.254 1.00 83.12 103 ARG A C 1
ATOM 801 O O . ARG A 1 103 ? 11.585 -30.248 -39.881 1.00 83.12 103 ARG A O 1
ATOM 808 N N . ASP A 1 104 ? 10.938 -32.349 -40.340 1.00 82.12 104 ASP A N 1
ATOM 809 C CA . ASP A 1 104 ? 9.508 -32.124 -40.105 1.00 82.12 104 ASP A CA 1
ATOM 810 C C . ASP A 1 104 ? 9.208 -31.603 -38.689 1.00 82.12 104 ASP A C 1
ATOM 812 O O . ASP A 1 104 ? 8.268 -30.830 -38.496 1.00 82.12 104 ASP A O 1
ATOM 816 N N . LEU A 1 105 ? 10.010 -31.999 -37.693 1.00 80.44 105 LEU A N 1
ATOM 817 C CA . LEU A 1 105 ? 9.878 -31.510 -36.323 1.00 80.44 105 LEU A CA 1
ATOM 818 C C . LEU A 1 105 ? 10.384 -30.072 -36.194 1.00 80.44 105 LEU A C 1
ATOM 820 O O . LEU A 1 105 ? 9.733 -29.263 -35.536 1.00 80.44 105 LEU A O 1
ATOM 824 N N . VAL A 1 106 ? 11.514 -29.750 -36.828 1.00 80.06 106 VAL A N 1
ATOM 825 C CA . VAL A 1 106 ? 12.055 -28.383 -36.850 1.00 80.06 106 VAL A CA 1
ATOM 826 C C . VAL A 1 106 ? 11.038 -27.433 -37.488 1.00 80.06 106 VAL A C 1
ATOM 828 O O . VAL A 1 106 ? 10.700 -26.413 -36.892 1.00 80.06 106 VAL A O 1
ATOM 831 N N . ASP A 1 107 ? 10.442 -27.826 -38.616 1.00 85.19 107 ASP A N 1
ATOM 832 C CA . ASP A 1 107 ? 9.401 -27.048 -39.299 1.00 85.19 107 ASP A CA 1
ATOM 833 C C . ASP A 1 107 ? 8.100 -26.945 -38.481 1.00 85.19 107 ASP A C 1
ATOM 835 O O . ASP A 1 107 ? 7.354 -25.966 -38.582 1.00 85.19 107 ASP A O 1
ATOM 839 N N . ALA A 1 108 ? 7.767 -27.965 -37.684 1.00 81.88 108 ALA A N 1
ATOM 840 C CA . ALA A 1 108 ? 6.622 -27.918 -36.776 1.00 81.88 108 ALA A CA 1
ATOM 841 C C . ALA A 1 108 ? 6.867 -26.961 -35.597 1.00 81.88 108 ALA A C 1
ATOM 843 O O . ALA A 1 108 ? 5.971 -26.194 -35.239 1.00 81.88 108 ALA A O 1
ATOM 844 N N . MET A 1 109 ? 8.072 -26.971 -35.021 1.00 75.94 109 MET A N 1
ATOM 845 C CA . MET A 1 109 ? 8.448 -26.051 -33.946 1.00 75.94 109 MET A CA 1
ATOM 846 C C . MET A 1 109 ? 8.549 -24.606 -34.433 1.00 75.94 109 MET A C 1
ATOM 848 O O . MET A 1 109 ? 8.096 -23.708 -33.726 1.00 75.94 109 MET A O 1
ATOM 852 N N . ASP A 1 110 ? 9.054 -24.376 -35.647 1.00 81.62 110 ASP A N 1
ATOM 853 C CA . ASP A 1 110 ? 9.110 -23.035 -36.234 1.00 81.62 110 ASP A CA 1
ATOM 854 C C . ASP A 1 110 ? 7.698 -22.473 -36.475 1.00 81.62 110 ASP A C 1
ATOM 856 O O . ASP A 1 110 ? 7.383 -21.355 -36.065 1.00 81.62 110 ASP A O 1
ATOM 860 N N . ARG A 1 111 ? 6.779 -23.294 -37.009 1.00 88.06 111 ARG A N 1
ATOM 861 C CA . ARG A 1 111 ? 5.355 -22.927 -37.136 1.00 88.06 111 ARG A CA 1
ATOM 862 C C . ARG A 1 111 ? 4.700 -22.631 -35.788 1.00 88.06 111 ARG A C 1
ATOM 864 O O . ARG A 1 111 ? 3.943 -21.666 -35.678 1.00 88.06 111 ARG A O 1
ATOM 871 N N . LEU A 1 112 ? 4.991 -23.425 -34.756 1.00 85.44 112 LEU A N 1
ATOM 872 C CA . LEU A 1 112 ? 4.497 -23.164 -33.403 1.00 85.44 112 LEU A CA 1
ATOM 873 C C . LEU A 1 112 ? 5.034 -21.829 -32.864 1.00 85.44 112 LEU A C 1
ATOM 875 O O . LEU A 1 112 ? 4.260 -21.044 -32.314 1.00 85.44 112 LEU A O 1
ATOM 879 N N . GLY A 1 113 ? 6.323 -21.545 -33.074 1.00 80.94 113 GLY A N 1
ATOM 880 C CA . GLY A 1 113 ? 6.951 -20.273 -32.716 1.00 80.94 113 GLY A CA 1
ATOM 881 C C . GLY A 1 113 ? 6.270 -19.081 -33.391 1.00 80.94 113 GLY A C 1
ATOM 882 O O . GLY A 1 113 ? 5.892 -18.121 -32.716 1.00 80.94 113 GLY A O 1
ATOM 883 N N . GLN A 1 114 ? 6.005 -19.180 -34.695 1.00 85.56 114 GLN A N 1
ATOM 884 C CA . GLN A 1 114 ? 5.287 -18.150 -35.451 1.00 85.56 114 GLN A CA 1
ATOM 885 C C . GLN A 1 114 ? 3.857 -17.936 -34.930 1.00 85.56 114 GLN A C 1
ATOM 887 O O . GLN A 1 114 ? 3.422 -16.793 -34.771 1.00 85.56 114 GLN A O 1
ATOM 892 N N . HIS A 1 115 ? 3.127 -19.008 -34.606 1.00 82.81 115 HIS A N 1
ATOM 893 C CA . HIS A 1 115 ? 1.784 -18.896 -34.029 1.00 82.81 115 HIS A CA 1
ATOM 894 C C . HIS A 1 115 ? 1.794 -18.254 -32.639 1.00 82.81 115 HIS A C 1
ATOM 896 O O . HIS A 1 115 ? 0.946 -17.407 -32.349 1.00 82.81 115 HIS A O 1
ATOM 902 N N . MET A 1 116 ? 2.761 -18.605 -31.790 1.00 74.44 116 MET A N 1
ATOM 903 C CA . MET A 1 116 ? 2.926 -17.978 -30.479 1.00 74.44 116 MET A CA 1
ATOM 904 C C . MET A 1 116 ? 3.267 -16.492 -30.587 1.00 74.44 116 MET A C 1
ATOM 906 O O . MET A 1 116 ? 2.726 -15.674 -29.836 1.00 74.44 116 MET A O 1
ATOM 910 N N . GLU A 1 117 ? 4.125 -16.121 -31.537 1.00 79.94 117 GLU A N 1
ATOM 911 C CA . GLU A 1 117 ? 4.454 -14.725 -31.798 1.00 79.94 117 GLU A CA 1
ATOM 912 C C . GLU A 1 117 ? 3.216 -13.944 -32.263 1.00 79.94 117 GLU A C 1
ATOM 914 O O . GLU A 1 117 ? 2.924 -12.870 -31.732 1.00 79.94 117 GLU A O 1
ATOM 919 N N . GLN A 1 118 ? 2.439 -14.502 -33.197 1.00 85.44 118 GLN A N 1
ATOM 920 C CA . GLN A 1 118 ? 1.189 -13.900 -33.665 1.00 85.44 118 GLN A CA 1
ATOM 921 C C . GLN A 1 118 ? 0.162 -13.745 -32.536 1.00 85.44 118 GLN A C 1
ATOM 923 O O . GLN A 1 118 ? -0.420 -12.668 -32.389 1.00 85.44 118 GLN A O 1
ATOM 928 N N . ALA A 1 119 ? -0.026 -14.774 -31.704 1.00 78.25 119 ALA A N 1
ATOM 929 C CA . ALA A 1 119 ? -0.937 -14.730 -30.561 1.00 78.25 119 ALA A CA 1
ATOM 930 C C . ALA A 1 119 ? -0.509 -13.670 -29.533 1.00 78.25 119 ALA A C 1
ATOM 932 O O . ALA A 1 119 ? -1.336 -12.896 -29.048 1.00 78.25 119 ALA A O 1
ATOM 933 N N . THR A 1 120 ? 0.794 -13.575 -29.255 1.00 74.88 120 THR A N 1
ATOM 934 C CA . THR A 1 120 ? 1.350 -12.568 -28.341 1.00 74.88 120 THR A CA 1
ATOM 935 C C . THR A 1 120 ? 1.156 -11.158 -28.892 1.00 74.88 120 THR A C 1
ATOM 937 O O . THR A 1 120 ? 0.703 -10.273 -28.165 1.00 74.88 120 THR A O 1
ATOM 940 N N . ARG A 1 121 ? 1.430 -10.940 -30.187 1.00 84.56 121 ARG A N 1
ATOM 941 C CA . ARG A 1 121 ? 1.178 -9.651 -30.849 1.00 84.56 121 ARG A CA 1
ATOM 942 C C . ARG A 1 121 ? -0.301 -9.270 -30.767 1.00 84.56 121 ARG A C 1
ATOM 944 O O . ARG A 1 121 ? -0.601 -8.160 -30.341 1.00 84.56 121 ARG A O 1
ATOM 951 N N . ALA A 1 122 ? -1.214 -10.189 -31.086 1.00 83.56 122 ALA A N 1
ATOM 952 C CA . ALA A 1 122 ? -2.654 -9.944 -31.013 1.00 83.56 122 ALA A CA 1
ATOM 953 C C . ALA A 1 122 ? -3.116 -9.588 -29.588 1.00 83.56 122 ALA A C 1
ATOM 955 O O . ALA A 1 122 ? -3.868 -8.631 -29.400 1.00 83.56 122 ALA A O 1
ATOM 956 N N . MET A 1 123 ? -2.616 -10.301 -28.574 1.00 85.69 123 MET A N 1
ATOM 957 C CA . MET A 1 123 ? -2.903 -10.011 -27.168 1.00 85.69 123 MET A CA 1
ATOM 958 C C . MET A 1 123 ? -2.391 -8.625 -26.750 1.00 85.69 123 MET A C 1
ATOM 960 O O . MET A 1 123 ? -3.121 -7.874 -26.103 1.00 85.69 123 MET A O 1
ATOM 964 N N . VAL A 1 124 ? -1.160 -8.261 -27.126 1.00 79.81 124 VAL A N 1
ATOM 965 C CA . VAL A 1 124 ? -0.595 -6.933 -26.835 1.00 79.81 124 VAL A CA 1
ATOM 966 C C . VAL A 1 124 ? -1.414 -5.837 -27.515 1.00 79.81 124 VAL A C 1
ATOM 968 O O . VAL A 1 124 ? -1.729 -4.830 -26.876 1.00 79.81 124 VAL A O 1
ATOM 971 N N . THR A 1 125 ? -1.823 -6.034 -28.771 1.00 87.12 125 THR A N 1
ATOM 972 C CA . THR A 1 125 ? -2.702 -5.097 -29.483 1.00 87.12 125 THR A CA 1
ATOM 973 C C . THR A 1 125 ? -4.045 -4.939 -28.769 1.00 87.12 125 THR A C 1
ATOM 975 O O . THR A 1 125 ? -4.460 -3.810 -28.514 1.00 87.12 125 THR A O 1
ATOM 978 N N . ALA A 1 126 ? -4.688 -6.038 -28.365 1.00 81.62 126 ALA A N 1
ATOM 979 C CA . ALA A 1 126 ? -5.955 -6.000 -27.634 1.00 81.62 126 ALA A CA 1
ATOM 980 C C . ALA A 1 126 ? -5.829 -5.286 -26.275 1.00 81.62 126 ALA A C 1
ATOM 982 O O . ALA A 1 126 ? -6.658 -4.440 -25.941 1.00 81.62 126 ALA A O 1
ATOM 983 N N . GLN A 1 127 ? -4.762 -5.557 -25.512 1.00 77.44 127 GLN A N 1
ATOM 984 C CA . GLN A 1 127 ? -4.489 -4.847 -24.255 1.00 77.44 127 GLN A CA 1
ATOM 985 C C . GLN A 1 127 ? -4.264 -3.349 -24.476 1.00 77.44 127 GLN A C 1
ATOM 987 O O . GLN A 1 127 ? -4.734 -2.533 -23.684 1.00 77.44 127 GLN A O 1
ATOM 992 N N . THR A 1 128 ? -3.567 -2.984 -25.552 1.00 82.75 128 THR A N 1
ATOM 993 C CA . THR A 1 128 ? -3.293 -1.582 -25.891 1.00 82.75 128 THR A CA 1
ATOM 994 C C . THR A 1 128 ? -4.581 -0.842 -26.249 1.00 82.75 128 THR A C 1
ATOM 996 O O . THR A 1 128 ? -4.792 0.268 -25.765 1.00 82.75 128 THR A O 1
ATOM 999 N N . LEU A 1 129 ? -5.472 -1.467 -27.026 1.00 88.50 129 LEU A N 1
ATOM 1000 C CA . LEU A 1 129 ? -6.787 -0.904 -27.353 1.00 88.50 129 LEU A CA 1
ATOM 1001 C C . LEU A 1 129 ? -7.647 -0.707 -26.098 1.00 88.50 129 LEU A C 1
ATOM 1003 O O . LEU A 1 129 ? -8.184 0.380 -25.894 1.00 88.50 129 LEU A O 1
ATOM 1007 N N . GLY A 1 130 ? -7.699 -1.705 -25.208 1.00 83.88 130 GLY A N 1
ATOM 1008 C CA . GLY A 1 130 ? -8.424 -1.580 -23.940 1.00 83.88 130 GLY A CA 1
ATOM 1009 C C . GLY A 1 130 ? -7.884 -0.455 -23.047 1.00 83.88 130 GLY A C 1
ATOM 1010 O O . GLY A 1 130 ? -8.652 0.258 -22.405 1.00 83.88 130 GLY A O 1
ATOM 1011 N N . GLN A 1 131 ? -6.564 -0.235 -23.036 1.00 76.44 131 GLN A N 1
ATOM 1012 C CA . GLN A 1 131 ? -5.969 0.894 -22.315 1.00 76.44 131 GLN A CA 1
ATOM 1013 C C . GLN A 1 131 ? -6.287 2.246 -22.961 1.00 76.44 131 GLN A C 1
ATOM 1015 O O . GLN A 1 131 ? -6.576 3.197 -22.236 1.00 76.44 131 GLN A O 1
ATOM 1020 N N . GLN A 1 132 ? -6.269 2.342 -24.294 1.00 84.62 132 GLN A N 1
ATOM 1021 C CA . GLN A 1 132 ? -6.647 3.570 -24.999 1.00 84.62 132 GLN A CA 1
ATOM 1022 C C . GLN A 1 132 ? -8.090 3.975 -24.680 1.00 84.62 132 GLN A C 1
ATOM 1024 O O . GLN A 1 132 ? -8.340 5.138 -24.354 1.00 84.62 132 GLN A O 1
ATOM 1029 N N . GLU A 1 133 ? -9.016 3.018 -24.673 1.00 85.56 133 GLU A N 1
ATOM 1030 C CA . GLU A 1 133 ? -10.414 3.264 -24.314 1.00 85.56 133 GLU A CA 1
ATOM 1031 C C . GLU A 1 133 ? -10.556 3.748 -22.861 1.00 85.56 133 GLU A C 1
ATOM 1033 O O . GLU A 1 133 ? -11.231 4.744 -22.597 1.00 85.56 133 GLU A O 1
ATOM 1038 N N . GLN A 1 134 ? -9.839 3.131 -21.915 1.00 74.50 134 GLN A N 1
ATOM 1039 C CA . GLN A 1 134 ? -9.816 3.595 -20.523 1.00 74.50 134 GLN A CA 1
ATOM 1040 C C . GLN A 1 134 ? -9.274 5.023 -20.386 1.00 74.50 134 GLN A C 1
ATOM 1042 O O . GLN A 1 134 ? -9.826 5.815 -19.619 1.00 74.50 134 GLN A O 1
ATOM 1047 N N . THR A 1 135 ? -8.223 5.378 -21.131 1.00 79.12 135 THR A N 1
ATOM 1048 C CA . THR A 1 135 ? -7.683 6.746 -21.108 1.00 79.12 135 THR A CA 1
ATOM 1049 C C . THR A 1 135 ? -8.636 7.763 -21.729 1.00 79.12 135 THR A C 1
ATOM 1051 O O . THR A 1 135 ? -8.774 8.855 -21.184 1.00 79.12 135 THR A O 1
ATOM 1054 N N . ALA A 1 136 ? -9.345 7.400 -22.803 1.00 83.25 136 ALA A N 1
ATOM 1055 C CA . ALA A 1 136 ? -10.357 8.256 -23.418 1.00 83.25 136 ALA A CA 1
ATOM 1056 C C . ALA A 1 136 ? -11.537 8.502 -22.465 1.00 83.25 136 ALA A C 1
ATOM 1058 O O . ALA A 1 136 ? -11.972 9.641 -22.293 1.00 83.25 136 ALA A O 1
ATOM 1059 N N . ASN A 1 137 ? -11.992 7.454 -21.771 1.00 80.69 137 ASN A N 1
ATOM 1060 C CA . ASN A 1 137 ? -13.036 7.567 -20.755 1.00 80.69 137 ASN A CA 1
ATOM 1061 C C . ASN A 1 137 ? -12.588 8.447 -19.577 1.00 80.69 137 ASN A C 1
ATOM 1063 O O . ASN A 1 137 ? -13.364 9.261 -19.081 1.00 80.69 137 ASN A O 1
ATOM 1067 N N . HIS A 1 138 ? -11.327 8.334 -19.149 1.00 79.31 138 HIS A N 1
ATOM 1068 C CA . HIS A 1 138 ? -10.782 9.185 -18.093 1.00 79.31 138 HIS A CA 1
ATOM 1069 C C . HIS A 1 138 ? -10.688 10.664 -18.510 1.00 79.31 138 HIS A C 1
ATOM 1071 O O . HIS A 1 138 ? -11.096 11.534 -17.745 1.00 79.31 138 HIS A O 1
ATOM 1077 N N . ASP A 1 139 ? -10.214 10.954 -19.726 1.00 84.12 139 ASP A N 1
ATOM 1078 C CA . ASP A 1 139 ? -10.145 12.322 -20.267 1.00 84.12 139 ASP A CA 1
ATOM 1079 C C . ASP A 1 139 ? -11.540 12.956 -20.402 1.00 84.12 139 ASP A C 1
ATOM 1081 O O . ASP A 1 139 ? -11.747 14.125 -20.070 1.00 84.12 139 ASP A O 1
ATOM 1085 N N . MET A 1 140 ? -12.536 12.162 -20.811 1.00 90.62 140 MET A N 1
ATOM 1086 C CA . MET A 1 140 ? -13.932 12.599 -20.853 1.00 90.62 140 MET A CA 1
ATOM 1087 C C . MET A 1 140 ? -14.455 12.981 -19.460 1.00 90.62 140 MET A C 1
ATOM 1089 O O . MET A 1 140 ? -15.127 14.004 -19.326 1.00 90.62 140 MET A O 1
ATOM 1093 N N . LEU A 1 141 ? -14.125 12.208 -18.420 1.00 86.19 141 LEU A N 1
ATOM 1094 C CA . LEU A 1 141 ? -14.521 12.520 -17.042 1.00 86.19 141 LEU A CA 1
ATOM 1095 C C . LEU A 1 141 ? -13.880 13.817 -16.531 1.00 86.19 141 LEU A C 1
ATOM 1097 O O . LEU A 1 141 ? -14.566 14.610 -15.886 1.00 86.19 141 LEU A O 1
ATOM 1101 N N . LEU A 1 142 ? -12.611 14.075 -16.860 1.00 81.25 142 LEU A N 1
ATOM 1102 C CA . LEU A 1 142 ? -11.941 15.329 -16.492 1.00 81.25 142 LEU A CA 1
ATOM 1103 C C . LEU A 1 142 ? -12.607 16.545 -17.151 1.00 81.25 142 LEU A C 1
ATOM 1105 O O . LEU A 1 142 ? -12.900 17.524 -16.471 1.00 81.25 142 LEU A O 1
ATOM 1109 N N . LYS A 1 143 ? -12.959 16.455 -18.440 1.00 87.94 143 LYS A N 1
ATOM 1110 C CA . LYS A 1 143 ? -13.702 17.518 -19.147 1.00 87.94 143 LYS A CA 1
ATOM 1111 C C . LYS A 1 143 ? -15.089 17.773 -18.558 1.00 87.94 143 LYS A C 1
ATOM 1113 O O . LYS A 1 143 ? -15.558 18.912 -18.542 1.00 87.94 143 LYS A O 1
ATOM 1118 N N . ILE A 1 144 ? -15.769 16.720 -18.096 1.00 88.12 144 ILE A N 1
ATOM 1119 C CA . ILE A 1 144 ? -17.053 16.858 -17.397 1.00 88.12 144 ILE A CA 1
ATOM 1120 C C . ILE A 1 144 ? -16.847 17.612 -16.081 1.00 88.12 144 ILE A C 1
ATOM 1122 O O . ILE A 1 144 ? -17.612 18.530 -15.791 1.00 88.12 144 ILE A O 1
ATOM 1126 N N . GLN A 1 145 ? -15.805 17.275 -15.321 1.00 84.88 145 GLN A N 1
ATOM 1127 C CA . GLN A 1 145 ? -15.492 17.949 -14.065 1.00 84.88 145 GLN A CA 1
ATOM 1128 C C . GLN A 1 145 ? -15.160 19.437 -14.272 1.00 84.88 145 GLN A C 1
ATOM 1130 O O . GLN A 1 145 ? -15.758 20.278 -13.604 1.00 84.88 145 GLN A O 1
ATOM 1135 N N . GLU A 1 146 ? -14.318 19.779 -15.252 1.00 86.75 146 GLU A N 1
ATOM 1136 C CA . GLU A 1 146 ? -14.012 21.179 -15.598 1.00 86.75 146 GLU A CA 1
ATOM 1137 C C . GLU A 1 146 ? -15.278 21.971 -15.965 1.00 86.75 146 GLU A C 1
ATOM 1139 O O . GLU A 1 146 ? -15.454 23.118 -15.550 1.00 86.75 146 GLU A O 1
ATOM 1144 N N . ARG A 1 147 ? -16.211 21.354 -16.704 1.00 89.31 147 ARG A N 1
ATOM 1145 C CA . ARG A 1 147 ? -17.507 21.974 -17.019 1.00 89.31 147 ARG A CA 1
ATOM 1146 C C . ARG A 1 147 ? -18.367 22.209 -15.781 1.00 89.31 147 ARG A C 1
ATOM 1148 O O . ARG A 1 147 ? -19.035 23.239 -15.715 1.00 89.31 147 ARG A O 1
ATOM 1155 N N . ILE A 1 148 ? -18.378 21.275 -14.830 1.00 87.75 148 ILE A N 1
ATOM 1156 C CA . ILE A 1 148 ? -19.121 21.423 -13.572 1.00 87.75 148 ILE A CA 1
ATOM 1157 C C . ILE A 1 148 ? -18.540 22.578 -12.751 1.00 87.75 148 ILE A C 1
ATOM 1159 O O . ILE A 1 148 ? -19.299 23.427 -12.290 1.00 87.75 148 ILE A O 1
ATOM 1163 N N . GLU A 1 149 ? -17.215 22.660 -12.630 1.00 82.31 149 GLU A N 1
ATOM 1164 C CA . GLU A 1 149 ? -16.531 23.747 -11.918 1.00 82.31 149 GLU A CA 1
ATOM 1165 C C . GLU A 1 149 ? -16.802 25.111 -12.574 1.00 82.31 149 GLU A C 1
ATOM 1167 O O . GLU A 1 149 ? -17.123 26.085 -11.892 1.00 82.31 149 GLU A O 1
ATOM 1172 N N . HIS A 1 150 ? -16.783 25.170 -13.908 1.00 86.06 150 HIS A N 1
ATOM 1173 C CA . HIS A 1 150 ? -17.117 26.380 -14.656 1.00 86.06 150 HIS A CA 1
ATOM 1174 C C . HIS A 1 150 ? -18.584 26.813 -14.468 1.00 86.06 150 HIS A C 1
ATOM 1176 O O . HIS A 1 150 ? -18.861 27.999 -14.291 1.00 86.06 150 HIS A O 1
ATOM 1182 N N . MET A 1 151 ? -19.536 25.869 -14.453 1.00 83.31 151 MET A N 1
ATOM 1183 C CA . MET A 1 151 ? -20.944 26.168 -14.148 1.00 83.31 151 MET A CA 1
ATOM 1184 C C . MET A 1 151 ? -21.135 26.626 -12.698 1.00 83.31 151 MET A C 1
ATOM 1186 O O . MET A 1 151 ? -21.914 27.546 -12.452 1.00 83.31 151 MET A O 1
ATOM 1190 N N . ALA A 1 152 ? -20.410 26.032 -11.746 1.00 75.44 152 ALA A N 1
ATOM 1191 C CA . ALA A 1 152 ? -20.442 26.456 -10.349 1.00 75.44 152 ALA A CA 1
ATOM 1192 C C . ALA A 1 152 ? -19.945 27.904 -10.197 1.00 75.44 152 ALA A C 1
ATOM 1194 O O . ALA A 1 152 ? -20.608 28.705 -9.542 1.00 75.44 152 ALA A O 1
ATOM 1195 N N . GLY A 1 153 ? -18.860 28.268 -10.893 1.00 77.88 153 GLY A N 1
ATOM 1196 C CA . GLY A 1 153 ? -18.329 29.634 -10.915 1.00 77.88 153 GLY A CA 1
ATOM 1197 C C . GLY A 1 153 ? -19.304 30.677 -11.475 1.00 77.88 153 GLY A C 1
ATOM 1198 O O . GLY A 1 153 ? -19.349 31.801 -10.977 1.00 77.88 153 GLY A O 1
ATOM 1199 N N . MET A 1 154 ? -20.135 30.314 -12.462 1.00 81.75 154 MET A N 1
ATOM 1200 C CA . MET A 1 154 ? -21.188 31.210 -12.967 1.00 81.75 154 MET A CA 1
ATOM 1201 C C . MET A 1 154 ? -22.350 31.389 -11.985 1.00 81.75 154 MET A C 1
ATOM 1203 O O . MET A 1 154 ? -22.963 32.454 -11.955 1.00 81.75 154 MET A O 1
ATOM 1207 N N . MET A 1 155 ? -22.665 30.368 -11.184 1.00 76.00 155 MET A N 1
ATOM 1208 C CA . MET A 1 155 ? -23.747 30.444 -10.197 1.00 76.00 155 MET A CA 1
ATOM 1209 C C . MET A 1 155 ? -23.347 31.227 -8.939 1.00 76.00 155 MET A C 1
ATOM 1211 O O . MET A 1 155 ? -24.215 31.775 -8.265 1.00 76.00 155 MET A O 1
ATOM 1215 N N . THR A 1 156 ? -22.051 31.348 -8.640 1.00 74.25 156 THR A N 1
ATOM 1216 C CA . THR A 1 156 ? -21.537 32.088 -7.473 1.00 74.25 156 THR A CA 1
ATOM 1217 C C . THR A 1 156 ? -21.263 33.572 -7.743 1.00 74.25 156 THR A C 1
ATOM 1219 O O . THR A 1 156 ? -20.433 34.167 -7.063 1.00 74.25 156 THR A O 1
ATOM 1222 N N . GLY A 1 157 ? -21.931 34.186 -8.724 1.00 51.38 157 GLY A N 1
ATOM 1223 C CA . GLY A 1 157 ? -21.779 35.603 -9.069 1.00 51.38 157 GLY A CA 1
ATOM 1224 C C . GLY A 1 157 ? -22.099 36.569 -7.918 1.00 51.38 157 GLY A C 1
ATOM 1225 O O . GLY A 1 157 ? -23.189 37.129 -7.860 1.00 51.38 157 GLY A O 1
ATOM 1226 N N . PHE A 1 158 ? -21.124 36.813 -7.042 1.00 45.84 158 PHE A N 1
ATOM 1227 C CA . PHE A 1 158 ? -21.032 38.003 -6.200 1.00 45.84 158 PHE A CA 1
ATOM 1228 C C . PHE A 1 158 ? -20.101 39.006 -6.884 1.00 45.84 158 PHE A C 1
ATOM 1230 O O . PHE A 1 158 ? -18.987 38.677 -7.288 1.00 45.84 158 PHE A O 1
ATOM 1237 N N . GLY A 1 159 ? -20.635 40.209 -7.095 1.00 40.75 159 GLY A N 1
ATOM 1238 C CA . GLY A 1 159 ? -20.135 41.194 -8.045 1.00 40.75 159 GLY A CA 1
ATOM 1239 C C . GLY A 1 159 ? -18.776 41.829 -7.721 1.00 40.75 159 GLY A C 1
ATOM 1240 O O . GLY A 1 159 ? -18.258 41.707 -6.610 1.00 40.75 159 GLY A O 1
ATOM 1241 N N . PRO A 1 160 ? -18.201 42.550 -8.700 1.00 47.25 160 PRO A N 1
ATOM 1242 C CA . PRO A 1 160 ? -16.941 43.257 -8.532 1.00 47.25 160 PRO A CA 1
ATOM 1243 C C . PRO A 1 160 ? -17.134 44.447 -7.587 1.00 47.25 160 PRO A C 1
ATOM 1245 O O . PRO A 1 160 ? -17.816 45.416 -7.919 1.00 47.25 160 PRO A O 1
ATOM 1248 N N . ASN A 1 161 ? -16.529 44.373 -6.402 1.00 42.28 161 ASN A N 1
ATOM 1249 C CA . ASN A 1 161 ? -16.457 45.502 -5.485 1.00 42.28 161 ASN A CA 1
ATOM 1250 C C . ASN A 1 161 ? -15.252 46.376 -5.863 1.00 42.28 161 ASN A C 1
ATOM 1252 O O . ASN A 1 161 ? -14.113 45.912 -5.896 1.00 42.28 161 ASN A O 1
ATOM 1256 N N . LEU A 1 162 ? -15.534 47.638 -6.179 1.00 53.81 162 LEU A N 1
ATOM 1257 C CA . LEU A 1 162 ? -14.563 48.703 -6.411 1.00 53.81 162 LEU A CA 1
ATOM 1258 C C . LEU A 1 162 ? -13.992 49.177 -5.065 1.00 53.81 162 LEU A C 1
ATOM 1260 O O . LEU A 1 162 ? -14.703 49.790 -4.274 1.00 53.81 162 LEU A O 1
ATOM 1264 N N . GLN A 1 163 ? -12.702 48.948 -4.833 1.00 42.09 163 GLN A N 1
ATOM 1265 C CA . GLN A 1 163 ? -11.872 49.614 -3.819 1.00 42.09 163 GLN A CA 1
ATOM 1266 C C . GLN A 1 163 ? -10.436 49.548 -4.358 1.00 42.09 163 GLN A C 1
ATOM 1268 O O . GLN A 1 163 ? -9.964 48.470 -4.691 1.00 42.09 163 GLN A O 1
ATOM 1273 N N . GLY A 1 164 ? -9.729 50.642 -4.628 1.00 40.19 164 GLY A N 1
ATOM 1274 C CA . GLY A 1 164 ? -9.617 51.868 -3.848 1.00 40.19 164 GLY A CA 1
ATOM 1275 C C . GLY A 1 164 ? -8.181 51.897 -3.334 1.00 40.19 164 GLY A C 1
ATOM 1276 O O . GLY A 1 164 ? -7.887 51.263 -2.327 1.00 40.19 164 GLY A O 1
ATOM 1277 N N . ASP A 1 165 ? -7.293 52.558 -4.080 1.00 47.75 165 ASP A N 1
ATOM 1278 C CA . ASP A 1 165 ? -5.863 52.672 -3.786 1.00 47.75 165 ASP A CA 1
ATOM 1279 C C . ASP A 1 165 ? -5.612 53.224 -2.374 1.00 47.75 165 ASP A C 1
ATOM 1281 O O . ASP A 1 165 ? -5.937 54.375 -2.075 1.00 47.75 165 ASP A O 1
ATOM 1285 N N . GLN A 1 166 ? -4.956 52.432 -1.524 1.00 37.72 166 GLN A N 1
ATOM 1286 C CA . GLN A 1 166 ? -4.193 52.931 -0.382 1.00 37.72 166 GLN A CA 1
ATOM 1287 C C . GLN A 1 166 ? -2.896 52.125 -0.217 1.00 37.72 166 GLN A C 1
ATOM 1289 O O . GLN A 1 166 ? -2.934 50.894 -0.242 1.00 37.72 166 GLN A O 1
ATOM 1294 N N . PRO A 1 167 ? -1.745 52.791 -0.015 1.00 50.88 167 PRO A N 1
ATOM 1295 C CA . PRO A 1 167 ? -0.485 52.124 0.255 1.00 50.88 167 PRO A CA 1
ATOM 1296 C C . PRO A 1 167 ? -0.350 51.885 1.761 1.00 50.88 167 PRO A C 1
ATOM 1298 O O . PRO A 1 167 ? -0.066 52.805 2.528 1.00 50.88 167 PRO A O 1
ATOM 1301 N N . THR A 1 168 ? -0.524 50.641 2.195 1.00 39.00 168 THR A N 1
ATOM 1302 C CA . THR A 1 168 ? -0.166 50.203 3.546 1.00 39.00 168 THR A CA 1
ATOM 1303 C C . THR A 1 168 ? 1.014 49.243 3.486 1.00 39.00 168 THR A C 1
ATOM 1305 O O . THR A 1 168 ? 0.904 48.063 3.174 1.00 39.00 168 THR A O 1
ATOM 1308 N N . THR A 1 169 ? 2.179 49.781 3.840 1.00 48.38 169 THR A N 1
ATOM 1309 C CA . THR A 1 169 ? 3.245 49.057 4.536 1.00 48.38 169 THR A CA 1
ATOM 1310 C C . THR A 1 169 ? 2.643 48.215 5.663 1.00 48.38 169 THR A C 1
ATOM 1312 O O . THR A 1 169 ? 2.135 48.769 6.637 1.00 48.38 169 THR A O 1
ATOM 1315 N N . GLY A 1 170 ? 2.693 46.890 5.540 1.00 39.56 170 GLY A N 1
ATOM 1316 C CA . GLY A 1 170 ? 2.145 45.968 6.528 1.00 39.56 170 GLY A CA 1
ATOM 1317 C C . GLY A 1 170 ? 2.694 44.565 6.314 1.00 39.56 170 GLY A C 1
ATOM 1318 O O . GLY A 1 170 ? 2.699 44.060 5.199 1.00 39.56 170 GLY A O 1
ATOM 1319 N N . GLN A 1 171 ? 3.207 43.982 7.393 1.00 39.66 171 GLN A N 1
ATOM 1320 C CA . GLN A 1 171 ? 3.724 42.622 7.483 1.00 39.66 171 GLN A CA 1
ATOM 1321 C C . GLN A 1 171 ? 2.817 41.611 6.772 1.00 39.66 171 GLN A C 1
ATOM 1323 O O . GLN A 1 171 ? 1.612 41.580 7.016 1.00 39.66 171 GLN A O 1
ATOM 1328 N N . GLU A 1 172 ? 3.425 40.732 5.975 1.00 38.28 172 GLU A N 1
ATOM 1329 C CA . GLU A 1 172 ? 2.823 39.495 5.474 1.00 38.28 172 GLU A CA 1
ATOM 1330 C C . GLU A 1 172 ? 2.559 38.541 6.653 1.00 38.28 172 GLU A C 1
ATOM 1332 O O . GLU A 1 172 ? 3.268 37.565 6.898 1.00 38.28 172 GLU A O 1
ATOM 1337 N N . GLY A 1 173 ? 1.531 38.855 7.439 1.00 37.62 173 GLY A N 1
ATOM 1338 C CA . GLY A 1 173 ? 0.846 37.882 8.265 1.00 37.62 173 GLY A CA 1
ATOM 1339 C C . GLY A 1 173 ? 0.123 36.935 7.325 1.00 37.62 173 GLY A C 1
ATOM 1340 O O . GLY A 1 173 ? -0.908 37.293 6.759 1.00 37.62 173 GLY A O 1
ATOM 1341 N N . PHE A 1 174 ? 0.676 35.736 7.139 1.00 41.34 174 PHE A N 1
ATOM 1342 C CA . PHE A 1 174 ? -0.073 34.623 6.570 1.00 41.34 174 PHE A CA 1
ATOM 1343 C C . PHE A 1 174 ? -1.414 34.546 7.312 1.00 41.34 174 PHE A C 1
ATOM 1345 O O . PHE A 1 174 ? -1.391 34.411 8.540 1.00 41.34 174 PHE A O 1
ATOM 1352 N N . PRO A 1 175 ? -2.567 34.666 6.628 1.00 43.75 175 PRO A N 1
ATOM 1353 C CA . PRO A 1 175 ? -3.845 34.474 7.285 1.00 43.75 175 PRO A CA 1
ATOM 1354 C C . PRO A 1 175 ? -3.807 33.078 7.895 1.00 43.75 175 PRO A C 1
ATOM 1356 O O . PRO A 1 175 ? -3.576 32.092 7.191 1.00 43.75 175 PRO A O 1
ATOM 1359 N N . GLY A 1 176 ? -3.930 33.024 9.221 1.00 39.75 176 GLY A N 1
ATOM 1360 C CA . GLY A 1 176 ? -4.019 31.790 9.979 1.00 39.75 176 GLY A CA 1
ATOM 1361 C C . GLY A 1 176 ? -5.234 31.026 9.491 1.00 39.75 176 GLY A C 1
ATOM 1362 O O . GLY A 1 176 ? -6.336 31.246 9.978 1.00 39.75 176 GLY A O 1
ATOM 1363 N N . GLY A 1 177 ? -5.024 30.176 8.484 1.00 42.56 177 GLY A N 1
ATOM 1364 C CA . GLY A 1 177 ? -5.990 29.179 8.074 1.00 42.56 177 GLY A CA 1
ATOM 1365 C C . GLY A 1 177 ? -6.308 28.367 9.312 1.00 42.56 177 GLY A C 1
ATOM 1366 O O . GLY A 1 177 ? -5.406 27.780 9.914 1.00 42.56 177 GLY A O 1
ATOM 1367 N N . GLU A 1 178 ? -7.565 28.437 9.730 1.00 46.44 178 GLU A N 1
ATOM 1368 C CA . GLU A 1 178 ? -8.101 27.676 10.843 1.00 46.44 178 GLU A CA 1
ATOM 1369 C C . GLU A 1 178 ? -7.616 26.228 10.676 1.00 46.44 178 GLU A C 1
ATOM 1371 O O . GLU A 1 178 ? -7.818 25.650 9.603 1.00 46.44 178 GLU A O 1
ATOM 1376 N N . PRO A 1 179 ? -6.849 25.675 11.635 1.00 56.38 179 PRO A N 1
ATOM 1377 C CA . PRO A 1 179 ? -6.274 24.350 11.476 1.00 56.38 179 PRO A CA 1
ATOM 1378 C C . PRO A 1 179 ? -7.422 23.384 11.219 1.00 56.38 179 PRO A C 1
ATOM 1380 O O . PRO A 1 179 ? -8.274 23.229 12.090 1.00 56.38 179 PRO A O 1
ATOM 1383 N N . ASP A 1 180 ? -7.437 22.790 10.019 1.00 59.53 180 ASP A N 1
ATOM 1384 C CA . ASP A 1 180 ? -8.458 21.854 9.547 1.00 59.53 180 ASP A CA 1
ATOM 1385 C C . ASP A 1 180 ? -8.892 20.978 10.729 1.00 59.53 180 ASP A C 1
ATOM 1387 O O . ASP A 1 180 ? -8.084 20.199 11.240 1.00 59.53 180 ASP A O 1
ATOM 1391 N N . ALA A 1 181 ? -10.129 21.112 11.217 1.00 61.34 181 ALA A N 1
ATOM 1392 C CA . ALA A 1 181 ? -10.599 20.373 12.398 1.00 61.34 181 ALA A CA 1
ATOM 1393 C C . ALA A 1 181 ? -10.437 18.844 12.220 1.00 61.34 181 ALA A C 1
ATOM 1395 O O . ALA A 1 181 ? -10.276 18.085 13.178 1.00 61.34 181 ALA A O 1
ATOM 1396 N N . ASN A 1 182 ? -10.372 18.405 10.960 1.00 65.56 182 ASN A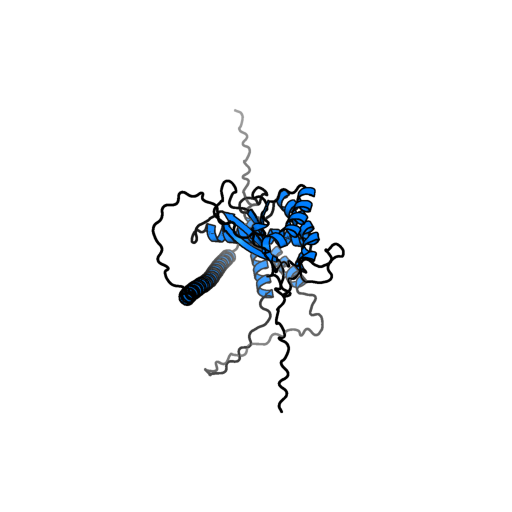 N 1
ATOM 1397 C CA . ASN A 1 182 ? -10.038 17.053 10.526 1.00 65.56 182 ASN A CA 1
ATOM 1398 C C . ASN A 1 182 ? -8.598 16.600 10.839 1.00 65.56 182 ASN A C 1
ATOM 1400 O O . ASN A 1 182 ? -8.341 15.399 10.887 1.00 65.56 182 ASN A O 1
ATOM 1404 N N . LEU A 1 183 ? -7.642 17.510 11.026 1.00 66.56 183 LEU A N 1
ATOM 1405 C CA . LEU A 1 183 ? -6.261 17.191 11.400 1.00 66.56 183 LEU A CA 1
ATOM 1406 C C . LEU A 1 183 ? -6.160 16.806 12.875 1.00 66.56 183 LEU A C 1
ATOM 1408 O O . LEU A 1 183 ? -5.613 15.749 13.191 1.00 66.56 183 LEU A O 1
ATOM 1412 N N . GLN A 1 184 ? -6.766 17.606 13.761 1.00 69.44 184 GLN A N 1
ATOM 1413 C CA . GLN A 1 184 ? -6.723 17.370 15.210 1.00 69.44 184 GLN A CA 1
ATOM 1414 C C . GLN A 1 184 ? -7.310 16.005 15.592 1.00 69.44 184 GLN A C 1
ATOM 1416 O O . GLN A 1 184 ? -6.854 15.356 16.532 1.00 69.44 184 GLN A O 1
ATOM 1421 N N . SER A 1 185 ? -8.299 15.535 14.834 1.00 77.69 185 SER A N 1
ATOM 1422 C CA . SER A 1 185 ? -8.986 14.277 15.109 1.00 77.69 185 SER A CA 1
ATOM 1423 C C . SER A 1 185 ? -8.189 13.033 14.665 1.00 77.69 185 SER A C 1
ATOM 1425 O O . SER A 1 185 ? -8.369 11.951 15.230 1.00 77.69 185 SER A O 1
ATOM 1427 N N . ARG A 1 186 ? -7.256 13.170 13.708 1.00 85.50 186 ARG A N 1
ATOM 1428 C CA . ARG A 1 186 ? -6.416 12.071 13.172 1.00 85.50 186 ARG A CA 1
ATOM 1429 C C . ARG A 1 186 ? -5.104 11.880 13.934 1.00 85.50 186 ARG A C 1
ATOM 1431 O O . ARG A 1 186 ? -4.531 10.786 13.916 1.00 85.50 186 ARG A O 1
ATOM 1438 N N . ASP A 1 187 ? -4.627 12.918 14.610 1.00 84.44 187 ASP A N 1
ATOM 1439 C CA . ASP A 1 187 ? -3.345 12.918 15.320 1.00 84.44 187 ASP A CA 1
ATOM 1440 C C . ASP A 1 187 ? -3.180 11.791 16.355 1.00 84.44 187 ASP A C 1
ATOM 1442 O O . ASP A 1 187 ? -2.099 11.188 16.397 1.00 84.44 187 ASP A O 1
ATOM 1446 N N . PRO A 1 188 ? -4.204 11.407 17.149 1.00 89.00 188 PRO A N 1
ATOM 1447 C CA . PRO A 1 188 ? -4.059 10.324 18.118 1.00 89.00 188 PRO A CA 1
ATOM 1448 C C . PRO A 1 188 ? -3.694 8.975 17.480 1.00 89.00 188 PRO A C 1
ATOM 1450 O O . PRO A 1 188 ? -2.864 8.247 18.032 1.00 89.00 188 PRO A O 1
ATOM 1453 N N . PHE A 1 189 ? -4.261 8.654 16.309 1.00 91.25 189 PHE A N 1
ATOM 1454 C CA . PHE A 1 189 ? -3.953 7.424 15.571 1.00 91.25 189 PHE A CA 1
ATOM 1455 C C . PHE A 1 189 ? -2.481 7.396 15.152 1.00 91.25 189 PHE A C 1
ATOM 1457 O O . PHE A 1 189 ? -1.728 6.486 15.515 1.00 91.25 189 PHE A O 1
ATOM 1464 N N . PHE A 1 190 ? -2.047 8.435 14.434 1.00 94.38 190 PHE A N 1
ATOM 1465 C CA . PHE A 1 190 ? -0.682 8.522 13.926 1.00 94.38 190 PHE A CA 1
ATOM 1466 C C . PHE A 1 190 ? 0.352 8.643 15.048 1.00 94.38 190 PHE A C 1
ATOM 1468 O O . PHE A 1 190 ? 1.446 8.097 14.919 1.00 94.38 190 PHE A O 1
ATOM 1475 N N . SER A 1 191 ? 0.015 9.294 16.163 1.00 93.12 191 SER A N 1
ATOM 1476 C CA . SER A 1 191 ? 0.884 9.404 17.339 1.00 93.12 191 SER A CA 1
ATOM 1477 C C . SER A 1 191 ? 1.127 8.048 18.014 1.00 93.12 191 SER A C 1
ATOM 1479 O O . SER A 1 191 ? 2.276 7.679 18.289 1.00 93.12 191 SER A O 1
ATOM 1481 N N . ARG A 1 192 ? 0.068 7.248 18.213 1.00 93.94 192 ARG A N 1
ATOM 1482 C CA . ARG A 1 192 ? 0.184 5.889 18.774 1.00 93.94 192 ARG A CA 1
ATOM 1483 C C . ARG A 1 192 ? 0.975 4.971 17.850 1.00 93.94 192 ARG A C 1
ATOM 1485 O O . ARG A 1 192 ? 1.917 4.318 18.302 1.00 93.94 192 ARG A O 1
ATOM 1492 N N . LEU A 1 193 ? 0.660 4.995 16.555 1.00 95.00 193 LEU A N 1
ATOM 1493 C CA . LEU A 1 193 ? 1.374 4.210 15.555 1.00 95.00 193 LEU A CA 1
ATOM 1494 C C . LEU A 1 193 ? 2.854 4.614 15.472 1.00 95.00 193 LEU A C 1
ATOM 1496 O O . LEU A 1 193 ? 3.726 3.748 15.486 1.00 95.00 193 LEU A O 1
ATOM 1500 N N . ARG A 1 194 ? 3.167 5.919 15.481 1.00 94.94 194 ARG A N 1
ATOM 1501 C CA . ARG A 1 194 ? 4.551 6.419 15.536 1.00 94.94 194 ARG A CA 1
ATOM 1502 C C . ARG A 1 194 ? 5.281 5.889 16.762 1.00 94.94 194 ARG A C 1
ATOM 1504 O O . ARG A 1 194 ? 6.404 5.413 16.647 1.00 94.94 194 ARG A O 1
ATOM 1511 N N . THR A 1 195 ? 4.645 5.963 17.929 1.00 95.31 195 THR A N 1
ATOM 1512 C CA . THR A 1 195 ? 5.231 5.500 19.192 1.00 95.31 195 THR A CA 1
ATOM 1513 C C . THR A 1 195 ? 5.560 4.010 19.131 1.00 95.31 195 THR A C 1
ATOM 1515 O O . THR A 1 195 ? 6.662 3.611 19.507 1.00 95.31 195 THR A O 1
ATOM 1518 N N . PHE A 1 196 ? 4.641 3.194 18.611 1.00 95.75 196 PHE A N 1
ATOM 1519 C CA . PHE A 1 196 ? 4.870 1.766 18.404 1.00 95.75 196 PHE A CA 1
ATOM 1520 C C . PHE A 1 196 ? 6.051 1.509 17.460 1.00 95.75 196 PHE A C 1
ATOM 1522 O O . PHE A 1 196 ? 6.975 0.780 17.815 1.00 95.75 196 PHE A O 1
ATOM 1529 N N . LEU A 1 197 ? 6.075 2.159 16.296 1.00 94.31 197 LEU A N 1
ATOM 1530 C CA . LEU A 1 197 ? 7.098 1.921 15.274 1.00 94.31 197 LEU A CA 1
ATOM 1531 C C . LEU A 1 197 ? 8.491 2.396 15.713 1.00 94.31 197 LEU A C 1
ATOM 1533 O O . LEU A 1 197 ? 9.482 1.703 15.474 1.00 94.31 197 LEU A O 1
ATOM 1537 N N . THR A 1 198 ? 8.570 3.504 16.452 1.00 93.94 198 THR A N 1
ATOM 1538 C CA . THR A 1 198 ? 9.823 3.979 17.056 1.00 93.94 198 THR A CA 1
ATOM 1539 C C . THR A 1 198 ? 10.363 2.998 18.097 1.00 93.94 198 THR A C 1
ATOM 1541 O O . THR A 1 198 ? 11.565 2.733 18.109 1.00 93.94 198 THR A O 1
ATOM 1544 N N . ARG A 1 199 ? 9.504 2.401 18.940 1.00 96.06 199 ARG A N 1
ATOM 1545 C CA . ARG A 1 199 ? 9.927 1.365 19.907 1.00 96.06 199 ARG A CA 1
ATOM 1546 C C . ARG A 1 199 ? 10.491 0.125 19.216 1.00 96.06 199 ARG A C 1
ATOM 1548 O O . ARG A 1 199 ? 11.404 -0.500 19.740 1.00 96.06 199 ARG A O 1
ATOM 1555 N N . GLN A 1 200 ? 10.003 -0.177 18.016 1.00 95.94 200 GLN A N 1
ATOM 1556 C CA . GLN A 1 200 ? 10.510 -1.257 17.164 1.00 95.94 200 GLN A CA 1
ATOM 1557 C C . GLN A 1 200 ? 11.757 -0.860 16.349 1.00 95.94 200 GLN A C 1
ATOM 1559 O O . GLN A 1 200 ? 12.200 -1.615 15.480 1.00 95.94 200 GLN A O 1
ATOM 1564 N N . GLN A 1 201 ? 12.335 0.317 16.631 1.00 93.06 201 GLN A N 1
ATOM 1565 C CA . GLN A 1 201 ? 13.513 0.881 15.964 1.00 93.06 201 GLN A CA 1
ATOM 1566 C C . GLN A 1 201 ? 13.328 1.094 14.454 1.00 93.06 201 GLN A C 1
ATOM 1568 O O . GLN A 1 201 ? 14.301 1.121 13.697 1.00 93.06 201 GLN A O 1
ATOM 1573 N N . LEU A 1 202 ? 12.085 1.271 13.995 1.00 90.31 202 LEU A N 1
ATOM 1574 C CA . LEU A 1 202 ? 11.806 1.594 12.604 1.00 90.31 202 LEU A CA 1
ATOM 1575 C C . LEU A 1 202 ? 11.755 3.097 12.386 1.00 90.31 202 LEU A C 1
ATOM 1577 O O . LEU A 1 202 ? 10.935 3.814 12.954 1.00 90.31 202 LEU A O 1
ATOM 1581 N N . ARG A 1 203 ? 12.624 3.563 11.490 1.00 85.00 203 ARG A N 1
ATOM 1582 C CA . ARG A 1 203 ? 12.608 4.935 10.991 1.00 85.00 203 ARG A CA 1
ATOM 1583 C C . ARG A 1 203 ? 11.655 5.004 9.807 1.00 85.00 203 ARG A C 1
ATOM 1585 O O . ARG A 1 203 ? 12.002 4.588 8.706 1.00 85.00 203 ARG A O 1
ATOM 1592 N N . ILE A 1 204 ? 10.460 5.518 10.047 1.00 87.06 204 ILE A N 1
ATOM 1593 C CA . ILE A 1 204 ? 9.465 5.785 9.011 1.00 87.06 204 ILE A CA 1
ATOM 1594 C C . ILE A 1 204 ? 8.999 7.237 9.101 1.00 87.06 204 ILE A C 1
ATOM 1596 O O . ILE A 1 204 ? 8.971 7.830 10.182 1.00 87.06 204 ILE A O 1
ATOM 1600 N N . PHE A 1 205 ? 8.625 7.813 7.963 1.00 91.25 205 PHE A N 1
ATOM 1601 C CA . PHE A 1 205 ? 8.138 9.184 7.911 1.00 91.25 205 PHE A CA 1
ATOM 1602 C C . PHE A 1 205 ? 6.615 9.171 7.965 1.00 91.25 205 PHE A C 1
ATOM 1604 O O . PHE A 1 205 ? 5.963 8.732 7.025 1.00 91.25 205 PHE A O 1
ATOM 1611 N N . ILE A 1 206 ? 6.040 9.644 9.070 1.00 93.38 206 ILE A N 1
ATOM 1612 C CA . ILE A 1 206 ? 4.589 9.825 9.191 1.00 93.38 206 ILE A CA 1
ATOM 1613 C C . ILE A 1 206 ? 4.277 11.307 9.046 1.00 93.38 206 ILE A C 1
ATOM 1615 O O . ILE A 1 206 ? 4.690 12.095 9.901 1.00 93.38 206 ILE A O 1
ATOM 1619 N N . ASN A 1 207 ? 3.514 11.658 8.015 1.00 92.00 207 ASN A N 1
ATOM 1620 C CA . ASN A 1 207 ? 2.922 12.976 7.841 1.00 92.00 207 ASN A CA 1
ATOM 1621 C C . ASN A 1 207 ? 1.421 12.903 8.190 1.00 92.00 207 ASN A C 1
ATOM 1623 O O . ASN A 1 207 ? 0.633 12.491 7.332 1.00 92.00 207 ASN A O 1
ATOM 1627 N N . PRO A 1 208 ? 1.012 13.278 9.419 1.00 89.56 208 PRO A N 1
ATOM 1628 C CA . PRO A 1 208 ? -0.396 13.251 9.818 1.00 89.56 208 PRO A CA 1
ATOM 1629 C C . PRO A 1 208 ? -1.233 14.256 9.016 1.00 89.56 208 PRO A C 1
ATOM 1631 O O . PRO A 1 208 ? -2.350 13.930 8.622 1.00 89.56 208 PRO A O 1
ATOM 1634 N N . GLY A 1 209 ? -0.643 15.404 8.653 1.00 88.25 209 GLY A N 1
ATOM 1635 C CA . GLY A 1 209 ? -1.243 16.425 7.790 1.00 88.25 209 GLY A CA 1
ATOM 1636 C C . GLY A 1 209 ? -1.735 15.875 6.452 1.00 88.25 209 GLY A C 1
ATOM 1637 O O . GLY A 1 209 ? -2.827 16.177 5.987 1.00 88.25 209 GLY A O 1
ATOM 1638 N N . GLN A 1 210 ? -0.932 15.002 5.848 1.00 90.19 210 GLN A N 1
ATOM 1639 C CA . GLN A 1 210 ? -1.255 14.338 4.581 1.00 90.19 210 GLN A CA 1
ATOM 1640 C C . GLN A 1 210 ? -1.826 12.931 4.767 1.00 90.19 210 GLN A C 1
ATOM 1642 O O . GLN A 1 210 ? -1.985 12.211 3.776 1.00 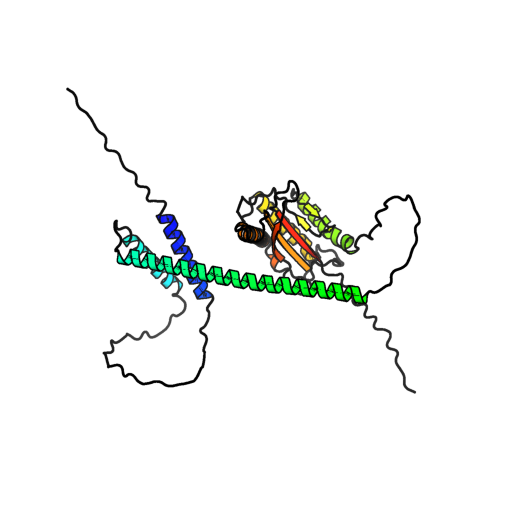90.19 210 GLN A O 1
ATOM 1647 N N . ALA A 1 211 ? -2.070 12.517 6.013 1.00 94.69 211 ALA A N 1
ATOM 1648 C CA . ALA A 1 211 ? -2.491 11.170 6.367 1.00 94.69 211 ALA A CA 1
ATOM 1649 C C . ALA A 1 211 ? -1.648 10.085 5.665 1.00 94.69 211 ALA A C 1
ATOM 1651 O O . ALA A 1 211 ? -2.177 9.130 5.103 1.00 94.69 211 ALA A O 1
ATOM 1652 N N . THR A 1 212 ? -0.326 10.271 5.611 1.00 94.75 212 THR A N 1
ATOM 1653 C CA . THR A 1 212 ? 0.574 9.419 4.822 1.00 94.75 212 THR A CA 1
ATOM 1654 C C . THR A 1 212 ? 1.715 8.880 5.674 1.00 94.75 212 THR A C 1
ATOM 1656 O O . THR A 1 212 ? 2.343 9.616 6.436 1.00 94.75 212 THR A O 1
ATOM 1659 N N . ILE A 1 213 ? 2.008 7.593 5.507 1.00 94.75 213 ILE A N 1
ATOM 1660 C CA . ILE A 1 213 ? 3.200 6.927 6.023 1.00 94.75 213 ILE A CA 1
ATOM 1661 C C . ILE A 1 213 ? 4.099 6.605 4.835 1.00 94.75 213 ILE A C 1
ATOM 1663 O O . ILE A 1 213 ? 3.727 5.811 3.978 1.00 94.75 213 ILE A O 1
ATOM 1667 N N . THR A 1 214 ? 5.284 7.198 4.790 1.00 92.75 214 THR A N 1
ATOM 1668 C CA . THR A 1 214 ? 6.286 6.936 3.758 1.00 92.75 214 THR A CA 1
ATOM 1669 C C . THR A 1 214 ? 7.385 6.056 4.334 1.00 92.75 214 THR A C 1
ATOM 1671 O O . THR A 1 214 ? 8.043 6.409 5.323 1.00 92.75 214 THR A O 1
ATOM 1674 N N . LEU A 1 215 ? 7.603 4.909 3.692 1.00 89.44 215 LEU A N 1
ATOM 1675 C CA . LEU A 1 215 ? 8.777 4.090 3.949 1.00 89.44 215 LEU A CA 1
ATOM 1676 C C . LEU A 1 215 ? 9.959 4.717 3.191 1.00 89.44 215 LEU A C 1
ATOM 1678 O O . LEU A 1 215 ? 9.812 5.038 2.007 1.00 89.44 215 LEU A O 1
ATOM 1682 N N . PRO A 1 216 ? 11.111 4.943 3.852 1.00 75.25 216 PRO A N 1
ATOM 1683 C CA . PRO A 1 216 ? 12.258 5.563 3.203 1.00 75.25 216 PRO A CA 1
ATOM 1684 C C . PRO A 1 216 ? 12.671 4.801 1.941 1.00 75.25 216 PRO A C 1
ATOM 1686 O O . PRO A 1 216 ? 12.761 3.577 1.958 1.00 75.25 216 PRO A O 1
ATOM 1689 N N . SER A 1 217 ? 12.993 5.539 0.875 1.00 65.19 217 SER A N 1
ATOM 1690 C CA . SER A 1 217 ? 13.493 4.997 -0.401 1.00 65.19 217 SER A CA 1
ATOM 1691 C C . SER A 1 217 ? 14.773 4.171 -0.252 1.00 65.19 217 SER A C 1
ATOM 1693 O O . SER A 1 217 ? 15.067 3.333 -1.095 1.00 65.19 217 SER A O 1
ATOM 1695 N N . ILE A 1 218 ? 15.518 4.397 0.836 1.00 57.97 218 ILE A N 1
ATOM 1696 C CA . ILE A 1 218 ? 16.729 3.652 1.204 1.00 57.97 218 ILE A CA 1
ATOM 1697 C C . ILE A 1 218 ? 16.439 2.198 1.611 1.00 57.97 218 ILE A C 1
ATOM 1699 O O . ILE A 1 218 ? 17.358 1.423 1.854 1.00 57.97 218 ILE A O 1
ATOM 1703 N N . LEU A 1 219 ? 15.165 1.829 1.756 1.00 59.97 219 LEU A N 1
ATOM 1704 C CA . LEU A 1 219 ? 14.763 0.455 2.000 1.00 59.97 219 LEU A CA 1
ATOM 1705 C C . LEU A 1 219 ? 14.598 -0.242 0.645 1.00 59.97 219 LEU A C 1
ATOM 1707 O O . LEU A 1 219 ? 13.543 -0.216 0.014 1.00 59.97 219 LEU A O 1
ATOM 1711 N N . ASP A 1 220 ? 15.723 -0.814 0.225 1.00 66.75 220 ASP A N 1
ATOM 1712 C CA . ASP A 1 220 ? 16.034 -1.428 -1.062 1.00 66.75 220 ASP A CA 1
ATOM 1713 C C . ASP A 1 220 ? 14.903 -2.308 -1.622 1.00 66.75 220 ASP A C 1
ATOM 1715 O O . ASP A 1 220 ? 14.667 -3.438 -1.180 1.00 66.75 220 ASP A O 1
ATOM 1719 N N . PHE A 1 221 ? 14.221 -1.809 -2.650 1.00 77.06 221 PHE A N 1
ATOM 1720 C CA . PHE A 1 221 ? 13.870 -2.691 -3.755 1.00 77.06 221 PHE A CA 1
ATOM 1721 C C . PHE A 1 221 ? 15.088 -2.731 -4.666 1.00 77.06 221 PHE A C 1
ATOM 1723 O O . PHE A 1 221 ? 15.566 -1.666 -5.068 1.00 77.06 221 PHE A O 1
ATOM 1730 N N . ASP A 1 222 ? 15.566 -3.925 -5.016 1.00 81.88 222 ASP A N 1
ATOM 1731 C CA . ASP A 1 222 ? 16.658 -4.030 -5.983 1.00 81.88 222 ASP A CA 1
ATOM 1732 C C . ASP A 1 222 ? 16.267 -3.298 -7.283 1.00 81.88 222 ASP A C 1
ATOM 1734 O O . ASP A 1 222 ? 15.077 -3.263 -7.645 1.00 81.88 222 ASP A O 1
ATOM 1738 N N . PRO A 1 223 ? 17.224 -2.681 -8.000 1.00 82.19 223 PRO A N 1
ATOM 1739 C CA . PRO A 1 223 ? 16.945 -2.023 -9.270 1.00 82.19 223 PRO A CA 1
ATOM 1740 C C . PRO A 1 223 ? 16.155 -2.940 -10.215 1.00 82.19 223 PRO A C 1
ATOM 1742 O O . PRO A 1 223 ? 16.559 -4.064 -10.491 1.00 82.19 223 PRO A O 1
ATOM 1745 N N . GLY A 1 224 ? 14.992 -2.475 -10.682 1.00 86.44 224 GLY A N 1
ATOM 1746 C CA . GLY A 1 224 ? 14.106 -3.259 -11.556 1.00 86.44 224 GLY A CA 1
ATOM 1747 C C . GLY A 1 224 ? 13.303 -4.373 -10.867 1.00 86.44 224 GLY A C 1
ATOM 1748 O O . GLY A 1 224 ? 12.494 -5.018 -11.527 1.00 86.44 224 GLY A O 1
ATOM 1749 N N . SER A 1 225 ? 13.461 -4.582 -9.558 1.00 90.50 225 SER A N 1
ATOM 1750 C CA . SER A 1 225 ? 12.754 -5.618 -8.799 1.00 90.50 225 SER A CA 1
ATOM 1751 C C . SER A 1 225 ? 11.533 -5.075 -8.058 1.00 90.50 225 SER A C 1
ATOM 1753 O O . SER A 1 225 ? 11.520 -3.946 -7.552 1.00 90.50 225 SER A O 1
ATOM 1755 N N . SER A 1 226 ? 10.495 -5.907 -7.967 1.00 92.81 226 SER A N 1
ATOM 1756 C CA . SER A 1 226 ? 9.336 -5.694 -7.096 1.00 92.81 226 SER A CA 1
ATOM 1757 C C . SER A 1 226 ? 9.464 -6.380 -5.736 1.00 92.81 226 SER A C 1
ATOM 1759 O O . SER A 1 226 ? 8.570 -6.246 -4.904 1.00 92.81 226 SER A O 1
ATOM 1761 N N . HIS A 1 227 ? 10.532 -7.148 -5.509 1.00 92.19 227 HIS A N 1
ATOM 1762 C CA . HIS A 1 227 ? 10.714 -7.898 -4.273 1.00 92.19 227 HIS A CA 1
ATOM 1763 C C . HIS A 1 227 ? 11.331 -7.001 -3.195 1.00 92.19 227 HIS A C 1
ATOM 1765 O O . HIS A 1 227 ? 12.381 -6.404 -3.436 1.00 92.19 227 HIS A O 1
ATOM 1771 N N . PRO A 1 228 ? 10.706 -6.890 -2.011 1.00 90.56 228 PRO A N 1
ATOM 1772 C CA . PRO A 1 228 ? 11.267 -6.098 -0.926 1.00 90.56 228 PRO A CA 1
ATOM 1773 C C . PRO A 1 228 ? 12.541 -6.765 -0.395 1.00 90.56 228 PRO A C 1
ATOM 1775 O O . PRO A 1 228 ? 12.534 -7.962 -0.105 1.00 90.56 228 PRO A O 1
ATOM 1778 N N . GLY A 1 229 ? 13.621 -6.004 -0.215 1.00 89.38 229 GLY A N 1
ATOM 1779 C CA . GLY A 1 229 ? 14.830 -6.487 0.452 1.00 89.38 229 GLY A CA 1
ATOM 1780 C C . GLY A 1 229 ? 14.597 -6.827 1.936 1.00 89.38 229 GLY A C 1
ATOM 1781 O O . GLY A 1 229 ? 13.546 -6.509 2.501 1.00 89.38 229 GLY A O 1
ATOM 1782 N N . PRO A 1 230 ? 15.564 -7.456 2.633 1.00 90.19 230 PRO A N 1
ATOM 1783 C CA . PRO A 1 230 ? 15.401 -7.888 4.028 1.00 90.19 230 PRO A CA 1
ATOM 1784 C C . PRO A 1 230 ? 14.981 -6.772 5.001 1.00 90.19 230 PRO A C 1
ATOM 1786 O O . PRO A 1 230 ? 14.121 -6.984 5.856 1.00 90.19 230 PRO A O 1
ATOM 1789 N N . ARG A 1 231 ? 15.541 -5.564 4.850 1.00 88.25 231 ARG A N 1
ATOM 1790 C CA . ARG A 1 231 ? 15.186 -4.404 5.689 1.00 88.25 231 ARG A CA 1
ATOM 1791 C C . ARG A 1 231 ? 13.751 -3.938 5.440 1.00 88.25 231 ARG A C 1
ATOM 1793 O O . ARG A 1 231 ? 13.022 -3.696 6.399 1.00 88.25 231 ARG A O 1
ATOM 1800 N N . GLN A 1 232 ? 13.342 -3.867 4.173 1.00 90.00 232 GLN A N 1
ATOM 1801 C CA . GLN A 1 232 ? 11.980 -3.504 3.781 1.00 90.00 232 GLN A CA 1
ATOM 1802 C C . GLN A 1 232 ? 10.970 -4.553 4.256 1.00 90.00 232 GLN A C 1
ATOM 1804 O O . GLN A 1 232 ? 9.914 -4.192 4.766 1.00 90.00 232 GLN A O 1
ATOM 1809 N N . ARG A 1 233 ? 11.316 -5.846 4.173 1.00 93.12 233 ARG A N 1
ATOM 1810 C CA . ARG A 1 233 ? 10.491 -6.930 4.722 1.00 93.12 233 ARG A CA 1
ATOM 1811 C C . ARG A 1 233 ? 10.242 -6.741 6.214 1.00 93.12 233 ARG A C 1
ATOM 1813 O O . ARG A 1 233 ? 9.090 -6.686 6.624 1.00 93.12 233 ARG A O 1
ATOM 1820 N N . ARG A 1 234 ? 11.302 -6.534 7.006 1.00 93.12 234 ARG A N 1
ATOM 1821 C CA . ARG A 1 234 ? 11.174 -6.238 8.444 1.00 93.12 234 ARG A CA 1
ATOM 1822 C C . ARG A 1 234 ? 10.302 -5.004 8.695 1.00 93.12 234 ARG A C 1
ATOM 1824 O O . ARG A 1 234 ? 9.454 -5.040 9.582 1.00 93.12 234 ARG A O 1
ATOM 1831 N N . ALA A 1 235 ? 10.498 -3.930 7.929 1.00 93.19 235 ALA A N 1
ATOM 1832 C CA . ALA A 1 235 ? 9.710 -2.709 8.072 1.00 93.19 235 ALA A CA 1
ATOM 1833 C C . ALA A 1 235 ? 8.213 -2.951 7.821 1.00 93.19 235 ALA A C 1
ATOM 1835 O O . ALA A 1 235 ? 7.384 -2.525 8.620 1.00 93.19 235 ALA A O 1
ATOM 1836 N N . LEU A 1 236 ? 7.878 -3.677 6.753 1.00 95.38 236 LEU A N 1
ATOM 1837 C CA . LEU A 1 236 ? 6.506 -4.040 6.396 1.00 95.38 236 LEU A CA 1
ATOM 1838 C C . LEU A 1 236 ? 5.864 -4.986 7.416 1.00 95.38 236 LEU A C 1
ATOM 1840 O O . LEU A 1 236 ? 4.714 -4.775 7.782 1.00 95.38 236 LEU A O 1
ATOM 1844 N N . THR A 1 237 ? 6.601 -5.976 7.925 1.00 96.75 237 THR A N 1
ATOM 1845 C CA . THR A 1 237 ? 6.134 -6.895 8.977 1.00 96.75 237 THR A CA 1
ATOM 1846 C C . THR A 1 237 ? 5.726 -6.132 10.237 1.00 96.75 237 THR A C 1
ATOM 1848 O O . THR A 1 237 ? 4.621 -6.298 10.745 1.00 96.75 237 THR A O 1
ATOM 1851 N N . VAL A 1 238 ? 6.592 -5.252 10.736 1.00 96.62 238 VAL A N 1
ATOM 1852 C CA . VAL A 1 238 ? 6.299 -4.474 11.947 1.00 96.62 238 VAL A CA 1
ATOM 1853 C C . VAL A 1 238 ? 5.221 -3.418 11.682 1.00 96.62 238 VAL A C 1
ATOM 1855 O O . VAL A 1 238 ? 4.393 -3.155 12.552 1.00 96.62 238 VAL A O 1
ATOM 1858 N N . LEU A 1 239 ? 5.190 -2.820 10.486 1.00 96.75 239 LEU A N 1
ATOM 1859 C CA . LEU A 1 239 ? 4.105 -1.922 10.096 1.00 96.75 239 LEU A CA 1
ATOM 1860 C C . LEU A 1 239 ? 2.760 -2.653 10.111 1.00 96.75 239 LEU A C 1
ATOM 1862 O O . LEU A 1 239 ? 1.812 -2.133 10.690 1.00 96.75 239 LEU A O 1
ATOM 1866 N N . ALA A 1 240 ? 2.692 -3.866 9.557 1.00 97.62 240 ALA A N 1
ATOM 1867 C CA . ALA A 1 240 ? 1.496 -4.701 9.591 1.00 97.62 240 ALA A CA 1
ATOM 1868 C C . ALA A 1 240 ? 1.046 -4.981 11.029 1.00 97.62 240 ALA A C 1
ATOM 1870 O O . ALA A 1 240 ? -0.129 -4.810 11.333 1.00 97.62 240 ALA A O 1
ATOM 1871 N N . GLN A 1 241 ? 1.972 -5.329 11.931 1.00 97.56 241 GLN A N 1
ATOM 1872 C CA . GLN A 1 241 ? 1.676 -5.532 13.357 1.00 97.56 241 GLN A CA 1
ATOM 1873 C C . GLN A 1 241 ? 1.115 -4.265 14.019 1.00 97.56 241 GLN A C 1
ATOM 1875 O O . GLN A 1 241 ? 0.118 -4.327 14.734 1.00 97.56 241 GLN A O 1
ATOM 1880 N N . GLY A 1 242 ? 1.717 -3.103 13.747 1.00 96.19 242 GLY A N 1
ATOM 1881 C CA . GLY A 1 242 ? 1.223 -1.824 14.256 1.00 96.19 242 GLY A CA 1
ATOM 1882 C C . GLY A 1 242 ? -0.175 -1.494 13.727 1.00 96.19 242 GLY A C 1
ATOM 1883 O O . GLY A 1 242 ? -1.043 -1.077 14.491 1.00 96.19 242 GLY A O 1
ATOM 1884 N N . LEU A 1 243 ? -0.426 -1.723 12.435 1.00 96.69 243 LEU A N 1
ATOM 1885 C CA . LEU A 1 243 ? -1.756 -1.547 11.852 1.00 96.69 243 LEU A CA 1
ATOM 1886 C C . LEU A 1 243 ? -2.764 -2.515 12.473 1.00 96.69 243 LEU A C 1
ATOM 1888 O O . LEU A 1 243 ? -3.814 -2.064 12.908 1.00 96.69 243 LEU A O 1
ATOM 1892 N N . ALA A 1 244 ? -2.437 -3.798 12.604 1.00 95.38 244 ALA A N 1
ATOM 1893 C CA . ALA A 1 244 ? -3.320 -4.783 13.226 1.00 95.38 244 ALA A CA 1
ATOM 1894 C C . ALA A 1 244 ? -3.669 -4.413 14.677 1.00 95.38 244 ALA A C 1
ATOM 1896 O O . ALA A 1 244 ? -4.794 -4.627 15.119 1.00 95.38 244 ALA A O 1
ATOM 1897 N N . GLN A 1 245 ? -2.736 -3.786 15.400 1.00 94.69 245 GLN A N 1
ATOM 1898 C CA . GLN A 1 245 ? -2.979 -3.324 16.760 1.00 94.69 245 GLN A CA 1
ATOM 1899 C C . GLN A 1 245 ? -3.894 -2.090 16.824 1.00 94.69 245 GLN A C 1
ATOM 1901 O O . GLN A 1 245 ? -4.794 -2.049 17.661 1.00 94.69 245 GLN A O 1
ATOM 1906 N N . PHE A 1 246 ? -3.672 -1.064 15.998 1.00 94.44 246 PHE A N 1
ATOM 1907 C CA . PHE A 1 246 ? -4.355 0.231 16.169 1.00 94.44 246 PHE A CA 1
ATOM 1908 C C . PHE A 1 246 ? -5.518 0.470 15.206 1.00 94.44 246 PHE A C 1
ATOM 1910 O O . PHE A 1 246 ? -6.464 1.165 15.571 1.00 94.44 246 PHE A O 1
ATOM 1917 N N . LEU A 1 247 ? -5.470 -0.093 13.998 1.00 94.44 247 LEU A N 1
ATOM 1918 C CA . LEU A 1 247 ? -6.491 0.103 12.969 1.00 94.44 247 LEU A CA 1
ATOM 1919 C C . LEU A 1 247 ? -7.895 -0.370 13.394 1.00 94.44 247 LEU A C 1
ATOM 1921 O O . LEU A 1 247 ? -8.838 0.362 13.096 1.00 94.44 247 LEU A O 1
ATOM 1925 N N . PRO A 1 248 ? -8.075 -1.481 14.147 1.00 93.88 248 PRO A N 1
ATOM 1926 C CA . PRO A 1 248 ? -9.398 -1.914 14.611 1.00 93.88 248 PRO A CA 1
ATOM 1927 C C . PRO A 1 248 ? -10.190 -0.852 15.386 1.00 93.88 248 PRO A C 1
ATOM 1929 O O . PRO A 1 248 ? -11.415 -0.847 15.361 1.00 93.88 248 PRO A O 1
ATOM 1932 N N . CYS A 1 249 ? -9.506 0.080 16.056 1.00 92.50 249 CYS A N 1
ATOM 1933 C CA . CYS A 1 249 ? -10.157 1.136 16.835 1.00 92.50 249 CYS A CA 1
ATOM 1934 C C . CYS A 1 249 ? -10.691 2.296 15.981 1.00 92.50 249 CYS A C 1
ATOM 1936 O O . CYS A 1 249 ? -11.342 3.198 16.509 1.00 92.50 249 CYS A O 1
ATOM 1938 N N . HIS A 1 250 ? -10.387 2.285 14.683 1.00 93.12 250 HIS A N 1
ATOM 1939 C CA . HIS A 1 250 ? -10.750 3.317 13.715 1.00 93.12 250 HIS A CA 1
ATOM 1940 C C . HIS A 1 250 ? -11.556 2.751 12.543 1.00 93.12 250 HIS A C 1
ATOM 1942 O O . HIS A 1 250 ? -11.654 3.387 11.501 1.00 93.12 250 HIS A O 1
ATOM 1948 N N . VAL A 1 251 ? -12.120 1.553 12.672 1.00 92.50 251 VAL A N 1
ATOM 1949 C CA . VAL A 1 251 ? -12.968 0.939 11.643 1.00 92.50 251 VAL A CA 1
ATOM 1950 C C . VAL A 1 251 ? -14.326 0.616 12.250 1.00 92.50 251 VAL A C 1
ATOM 1952 O O . VAL A 1 251 ? -14.460 0.445 13.462 1.00 92.50 251 VAL A O 1
ATOM 1955 N N . ALA A 1 252 ? -15.360 0.568 11.415 1.00 81.69 252 ALA A N 1
ATOM 1956 C CA . ALA A 1 252 ? -16.737 0.430 11.882 1.00 81.69 252 ALA A CA 1
ATOM 1957 C C . ALA A 1 252 ? -17.110 -0.997 12.331 1.00 81.69 252 ALA A C 1
ATOM 1959 O O . ALA A 1 252 ? -18.215 -1.201 12.830 1.00 81.69 252 ALA A O 1
ATOM 1960 N N . HIS A 1 253 ? -16.235 -1.990 12.134 1.00 71.88 253 HIS A N 1
ATOM 1961 C CA . HIS A 1 253 ? -16.598 -3.398 12.294 1.00 71.88 253 HIS A CA 1
ATOM 1962 C C . HIS A 1 253 ? -16.425 -3.920 13.736 1.00 71.88 253 HIS A C 1
ATOM 1964 O O . HIS A 1 253 ? -15.339 -3.786 14.305 1.00 71.88 253 HIS A O 1
ATOM 1970 N N . PRO A 1 254 ? -17.459 -4.551 14.324 1.00 60.97 254 PRO A N 1
ATOM 1971 C CA . PRO A 1 254 ? -17.365 -5.248 15.602 1.00 60.97 254 PRO A CA 1
ATOM 1972 C C . PRO A 1 254 ? -16.806 -6.681 15.448 1.00 60.97 254 PRO A C 1
ATOM 1974 O O . PRO A 1 254 ? -16.898 -7.261 14.365 1.00 60.97 254 PRO A O 1
ATOM 1977 N N . PRO A 1 255 ? -16.302 -7.294 16.537 1.00 72.31 255 PRO A N 1
ATOM 1978 C CA . PRO A 1 255 ? -16.112 -6.700 17.859 1.00 72.31 255 PRO A CA 1
ATOM 1979 C C . PRO A 1 255 ? -14.849 -5.832 17.907 1.00 72.31 255 PRO A C 1
ATOM 1981 O O . PRO A 1 255 ? -13.770 -6.255 17.494 1.00 72.31 255 PRO A O 1
ATOM 1984 N N . GLN A 1 256 ? -14.978 -4.617 18.450 1.00 80.62 256 GLN A N 1
ATOM 1985 C CA . GLN A 1 256 ? -13.802 -3.804 18.741 1.00 80.62 256 GLN A CA 1
ATOM 1986 C C . GLN A 1 256 ? -12.967 -4.503 19.819 1.00 80.62 256 GLN A C 1
ATOM 1988 O O . GLN A 1 256 ? -13.521 -4.934 20.836 1.00 80.62 256 GLN A O 1
ATOM 1993 N N . PRO A 1 257 ? -11.645 -4.622 19.628 1.00 85.62 257 PRO A N 1
ATOM 1994 C CA . PRO A 1 257 ? -10.771 -5.153 20.658 1.00 85.62 257 PRO A CA 1
ATOM 1995 C C . PRO A 1 257 ? -10.899 -4.382 21.977 1.00 85.62 257 PRO A C 1
ATOM 1997 O O . PRO A 1 257 ? -11.060 -3.163 21.979 1.00 85.62 257 PRO A O 1
ATOM 2000 N N . ALA A 1 258 ? -10.740 -5.075 23.107 1.00 86.12 258 ALA A N 1
ATOM 2001 C CA . ALA A 1 258 ? -10.867 -4.479 24.441 1.00 86.12 258 ALA A CA 1
ATOM 2002 C C . ALA A 1 258 ? -9.870 -3.334 24.717 1.00 86.12 258 ALA A C 1
ATOM 2004 O O . ALA A 1 258 ? -10.094 -2.519 25.607 1.00 86.12 258 ALA A O 1
ATOM 2005 N N . HIS A 1 259 ? -8.765 -3.257 23.966 1.00 87.19 259 HIS A N 1
ATOM 2006 C CA . HIS A 1 259 ? -7.784 -2.172 24.076 1.00 87.19 259 HIS A CA 1
ATOM 2007 C C . HIS A 1 259 ? -8.190 -0.892 23.336 1.00 87.19 259 HIS A C 1
ATOM 2009 O O . HIS A 1 259 ? -7.467 0.107 23.411 1.00 87.19 259 HIS A O 1
ATOM 2015 N N . CYS A 1 260 ? -9.296 -0.906 22.591 1.00 89.69 260 CYS A N 1
ATOM 2016 C CA . CYS A 1 260 ? -9.798 0.289 21.936 1.00 89.69 260 CYS A CA 1
ATOM 2017 C C . CYS A 1 260 ? -10.405 1.265 22.953 1.00 89.69 260 CYS A C 1
ATOM 2019 O O . CYS A 1 260 ? -10.990 0.844 23.951 1.00 89.69 260 CYS A O 1
ATOM 2021 N N . PRO A 1 261 ? -10.240 2.584 22.735 1.00 86.19 261 PRO A N 1
ATOM 2022 C CA . PRO A 1 261 ? -10.827 3.582 23.617 1.00 86.19 261 PRO A CA 1
ATOM 2023 C C . PRO A 1 261 ? -12.354 3.448 23.637 1.00 86.19 261 PRO A C 1
ATOM 2025 O O . PRO A 1 261 ? -12.972 3.178 22.609 1.00 86.19 261 PRO A O 1
ATOM 2028 N N . ASN A 1 262 ? -12.939 3.667 24.814 1.00 83.69 262 ASN A N 1
ATOM 2029 C CA . ASN A 1 262 ? -14.376 3.790 25.017 1.00 83.69 262 ASN A CA 1
ATOM 2030 C C . ASN A 1 262 ? -14.653 5.215 25.542 1.00 83.69 262 ASN A C 1
ATOM 2032 O O . ASN A 1 262 ? -14.179 5.531 26.638 1.00 83.69 262 ASN A O 1
ATOM 2036 N N . PRO A 1 263 ? -15.339 6.093 24.784 1.00 82.44 263 PRO A N 1
ATOM 2037 C CA . PRO A 1 263 ? -16.068 5.816 23.541 1.00 82.44 263 PRO A CA 1
ATOM 2038 C C . PRO A 1 263 ? -15.160 5.564 22.316 1.00 82.44 263 PRO A C 1
ATOM 2040 O O . PRO A 1 263 ? -13.998 5.989 22.322 1.00 82.44 263 PRO A O 1
ATOM 2043 N N . PRO A 1 264 ? -15.682 4.894 21.263 1.00 82.75 264 PRO A N 1
ATOM 2044 C CA . PRO A 1 264 ? -14.964 4.667 20.009 1.00 82.75 264 PRO A CA 1
ATOM 2045 C C . PRO A 1 264 ? -14.435 5.961 19.389 1.00 82.75 264 PRO A C 1
ATOM 2047 O O . PRO A 1 264 ? -15.002 7.037 19.584 1.00 82.75 264 PRO A O 1
ATOM 2050 N N . SER A 1 265 ? -13.369 5.859 18.589 1.00 83.88 265 SER A N 1
ATOM 2051 C CA . SER A 1 265 ? -12.836 7.030 17.890 1.00 83.88 265 SER A CA 1
ATOM 2052 C C . SER A 1 265 ? -13.892 7.629 16.944 1.00 83.88 265 SER A C 1
ATOM 2054 O O . SER A 1 265 ? -14.486 6.880 16.164 1.00 83.88 265 SER A O 1
ATOM 2056 N N . PRO A 1 266 ? -14.098 8.962 16.951 1.00 85.94 266 PRO A N 1
ATOM 2057 C CA . PRO A 1 266 ? -14.984 9.622 15.989 1.00 85.94 266 PRO A CA 1
ATOM 2058 C C . PRO A 1 266 ? -14.409 9.607 14.566 1.00 85.94 266 PRO A C 1
ATOM 2060 O O . PRO A 1 266 ? -15.123 9.866 13.605 1.00 85.94 266 PRO A O 1
ATOM 2063 N N . VAL A 1 267 ? -13.117 9.299 14.418 1.00 88.75 267 VAL A N 1
ATOM 2064 C CA . VAL A 1 267 ? -12.427 9.240 13.132 1.00 88.75 267 VAL A CA 1
ATOM 2065 C C . VAL A 1 267 ? -12.359 7.805 12.651 1.00 88.75 267 VAL A C 1
ATOM 2067 O O . VAL A 1 267 ? -11.673 6.969 13.250 1.00 88.75 267 VAL A O 1
ATOM 2070 N N . ARG A 1 268 ? -13.036 7.550 11.531 1.00 92.38 268 ARG A N 1
ATOM 2071 C CA . ARG A 1 268 ? -13.070 6.246 10.873 1.00 92.38 268 ARG A CA 1
ATOM 2072 C C . ARG A 1 268 ? -12.219 6.251 9.615 1.00 92.38 268 ARG A C 1
ATOM 2074 O O . ARG A 1 268 ? -12.231 7.214 8.855 1.00 92.38 268 ARG A O 1
ATOM 2081 N N . VAL A 1 269 ? -11.450 5.190 9.407 1.00 94.88 269 VAL A N 1
ATOM 2082 C CA . VAL A 1 269 ? -10.685 4.974 8.180 1.00 94.88 269 VAL A CA 1
ATOM 2083 C C . VAL A 1 269 ? -11.631 4.445 7.117 1.00 94.88 269 VAL A C 1
ATOM 2085 O O . VAL A 1 269 ? -12.242 3.395 7.291 1.00 94.88 269 VAL A O 1
ATOM 2088 N N . ASP A 1 270 ? -11.684 5.155 5.998 1.00 95.44 270 ASP A N 1
ATOM 2089 C CA . ASP A 1 270 ? -12.428 4.735 4.823 1.00 95.44 270 ASP A CA 1
ATOM 2090 C C . ASP A 1 270 ? -11.609 3.762 3.967 1.00 95.44 270 ASP A C 1
ATOM 2092 O O . ASP A 1 270 ? -12.066 2.700 3.553 1.00 95.44 270 ASP A O 1
ATOM 2096 N N . THR A 1 271 ? -10.362 4.125 3.665 1.00 97.00 271 THR A N 1
ATOM 2097 C CA . THR A 1 271 ? -9.499 3.354 2.761 1.00 97.00 271 THR A CA 1
ATOM 2098 C C . THR A 1 271 ? -8.028 3.636 3.053 1.00 97.00 271 THR A C 1
ATOM 2100 O O . THR A 1 271 ? -7.642 4.747 3.409 1.00 97.00 271 THR A O 1
ATOM 2103 N N . ILE A 1 272 ? -7.176 2.638 2.843 1.00 97.81 272 ILE A N 1
ATOM 2104 C CA . ILE A 1 272 ? -5.721 2.720 2.903 1.00 97.81 272 ILE A CA 1
ATOM 2105 C C . ILE A 1 272 ? -5.171 2.359 1.523 1.00 97.81 272 ILE A C 1
ATOM 2107 O O . ILE A 1 272 ? -5.218 1.205 1.096 1.00 97.81 272 ILE A O 1
ATOM 2111 N N . ARG A 1 273 ? -4.614 3.344 0.814 1.00 98.12 273 ARG A N 1
ATOM 2112 C CA . ARG A 1 273 ? -3.931 3.117 -0.466 1.00 98.12 273 ARG A CA 1
ATOM 2113 C C . ARG A 1 273 ? -2.456 2.846 -0.240 1.00 98.12 273 ARG A C 1
ATOM 2115 O O . ARG A 1 273 ? -1.726 3.724 0.218 1.00 98.12 273 ARG A O 1
ATOM 2122 N N . ILE A 1 274 ? -2.018 1.654 -0.621 1.00 97.44 274 ILE A N 1
ATOM 2123 C CA . ILE A 1 274 ? -0.612 1.272 -0.691 1.00 97.44 274 ILE A CA 1
ATOM 2124 C C . ILE A 1 274 ? -0.116 1.666 -2.073 1.00 97.44 274 ILE A C 1
ATOM 2126 O O . ILE A 1 274 ? -0.492 1.078 -3.088 1.00 97.44 274 ILE A O 1
ATOM 2130 N N . ARG A 1 275 ? 0.714 2.701 -2.107 1.00 95.94 275 ARG A N 1
ATOM 2131 C CA . ARG A 1 275 ? 1.227 3.295 -3.329 1.00 95.94 275 ARG A CA 1
ATOM 2132 C C . ARG A 1 275 ? 2.698 2.976 -3.501 1.00 95.94 275 ARG A C 1
ATOM 2134 O O . ARG A 1 275 ? 3.539 3.455 -2.745 1.00 95.94 275 ARG A O 1
ATOM 2141 N N . GLY A 1 276 ? 3.011 2.237 -4.551 1.00 94.25 276 GLY A N 1
ATOM 2142 C CA . GLY A 1 276 ? 4.373 2.065 -5.025 1.00 94.25 276 GLY A CA 1
ATOM 2143 C C . GLY A 1 276 ? 4.728 3.218 -5.947 1.00 94.25 276 GLY A C 1
ATOM 2144 O O . GLY A 1 276 ? 3.901 3.670 -6.742 1.00 94.25 276 GLY A O 1
ATOM 2145 N N . GLN A 1 277 ? 5.955 3.709 -5.838 1.00 92.00 277 GLN A N 1
ATOM 2146 C CA . GLN A 1 277 ? 6.495 4.719 -6.734 1.00 92.00 277 GLN A CA 1
ATOM 2147 C C . GLN A 1 277 ? 7.709 4.176 -7.477 1.00 92.00 277 GLN A C 1
ATOM 2149 O O . GLN A 1 277 ? 8.535 3.455 -6.907 1.00 92.00 277 GLN A O 1
ATOM 2154 N N . ALA A 1 278 ? 7.791 4.507 -8.760 1.00 90.88 278 ALA A N 1
ATOM 2155 C CA . ALA A 1 278 ? 8.931 4.212 -9.610 1.00 90.88 278 ALA A CA 1
ATOM 2156 C C . ALA A 1 278 ? 9.461 5.486 -10.270 1.00 90.88 278 ALA A C 1
ATOM 2158 O O . ALA A 1 278 ? 8.795 6.528 -10.306 1.00 90.88 278 ALA A O 1
ATOM 2159 N N . ALA A 1 279 ? 10.677 5.366 -10.805 1.00 88.94 279 ALA A N 1
ATOM 2160 C CA . ALA A 1 279 ? 11.363 6.446 -11.490 1.00 88.94 279 ALA A CA 1
ATOM 2161 C C . ALA A 1 279 ? 10.506 7.035 -12.616 1.00 88.94 279 ALA A C 1
ATOM 2163 O O . ALA A 1 279 ? 9.779 6.322 -13.313 1.00 88.94 279 ALA A O 1
ATOM 2164 N N . PHE A 1 280 ? 10.619 8.348 -12.791 1.00 90.00 280 PHE A N 1
ATOM 2165 C CA . PHE A 1 280 ? 9.916 9.051 -13.846 1.00 90.00 280 PHE A CA 1
ATOM 2166 C C . PHE A 1 280 ? 10.334 8.566 -15.237 1.00 90.00 280 PHE A C 1
ATOM 2168 O O . PHE A 1 280 ? 11.512 8.339 -15.500 1.00 90.00 280 PHE A O 1
ATOM 2175 N N . ALA A 1 281 ? 9.345 8.436 -16.109 1.00 89.56 281 ALA A N 1
ATOM 2176 C CA . ALA A 1 281 ? 9.475 8.270 -17.549 1.00 89.56 281 ALA A CA 1
ATOM 2177 C C . ALA A 1 281 ? 8.323 9.066 -18.178 1.00 89.56 281 ALA A C 1
ATOM 2179 O O . ALA A 1 281 ? 7.262 9.185 -17.553 1.00 89.56 281 ALA A O 1
ATOM 2180 N N . HIS A 1 282 ? 8.516 9.647 -19.360 1.00 90.94 282 HIS A N 1
ATOM 2181 C CA . HIS A 1 282 ? 7.433 10.378 -20.025 1.00 90.94 282 HIS A CA 1
ATOM 2182 C C . HIS A 1 282 ? 6.417 9.404 -20.636 1.00 90.94 282 HIS A C 1
ATOM 2184 O O . HIS A 1 282 ? 6.806 8.329 -21.101 1.00 90.94 282 HIS A O 1
ATOM 2190 N N . PRO A 1 283 ? 5.118 9.758 -20.677 1.00 90.56 283 PRO A N 1
ATOM 2191 C CA . PRO A 1 283 ? 4.144 9.011 -21.467 1.00 90.56 283 PRO A CA 1
ATOM 2192 C C . PRO A 1 283 ? 4.635 8.828 -22.910 1.00 90.56 283 PRO A C 1
ATOM 2194 O O . PRO A 1 283 ? 5.130 9.771 -23.522 1.00 90.56 283 PRO A O 1
ATOM 2197 N N . GLY A 1 284 ? 4.524 7.607 -23.435 1.00 89.31 284 GLY A N 1
ATOM 2198 C CA . GLY A 1 284 ? 5.037 7.233 -24.760 1.00 89.31 284 GLY A CA 1
ATOM 2199 C C . GLY A 1 284 ? 6.452 6.643 -24.760 1.00 89.31 284 GLY A C 1
ATOM 2200 O O . GLY A 1 284 ? 6.813 5.945 -25.704 1.00 89.31 284 GLY A O 1
ATOM 2201 N N . GLU A 1 285 ? 7.242 6.823 -23.696 1.00 93.44 285 GLU A N 1
ATOM 2202 C CA . GLU A 1 285 ? 8.524 6.124 -23.568 1.00 93.44 285 GLU A CA 1
ATOM 2203 C C . GLU A 1 285 ? 8.296 4.635 -23.234 1.00 93.44 285 GLU A C 1
ATOM 2205 O O . GLU A 1 285 ? 7.476 4.323 -22.363 1.00 93.44 285 GLU A O 1
ATOM 2210 N N . PRO A 1 286 ? 9.074 3.690 -23.804 1.00 89.38 286 PRO A N 1
ATOM 2211 C CA . PRO A 1 286 ? 8.962 2.264 -23.468 1.00 89.38 286 PRO A CA 1
ATOM 2212 C C . PRO A 1 286 ? 9.089 1.975 -21.963 1.00 89.38 286 PRO A C 1
ATOM 2214 O O . PRO A 1 286 ? 8.464 1.062 -21.424 1.00 89.38 286 PRO A O 1
ATOM 2217 N N . ARG A 1 287 ? 9.875 2.796 -21.255 1.00 92.12 287 ARG A N 1
ATOM 2218 C CA . ARG A 1 287 ? 10.089 2.684 -19.807 1.00 92.12 287 ARG A CA 1
ATOM 2219 C C . ARG A 1 287 ? 8.890 3.133 -18.975 1.00 92.12 287 ARG A C 1
ATOM 2221 O O . ARG A 1 287 ? 8.812 2.736 -17.817 1.00 92.12 287 ARG A O 1
ATOM 2228 N N . PHE A 1 288 ? 7.954 3.908 -19.528 1.00 92.94 288 PHE A N 1
ATOM 2229 C CA . PHE A 1 288 ? 6.761 4.353 -18.807 1.00 92.94 288 PHE A CA 1
ATOM 2230 C C . PHE A 1 288 ? 5.932 3.160 -18.341 1.00 92.94 288 PHE A C 1
ATOM 2232 O O . PHE A 1 288 ? 5.756 2.954 -17.144 1.00 92.94 288 PHE A O 1
ATOM 2239 N N . PHE A 1 289 ? 5.500 2.305 -19.267 1.00 93.12 289 PHE A N 1
ATOM 2240 C CA . PHE A 1 289 ? 4.686 1.142 -18.916 1.00 93.12 289 PHE A CA 1
ATOM 2241 C C . PHE A 1 289 ? 5.421 0.178 -17.986 1.00 93.12 289 PHE A C 1
ATOM 2243 O O . PHE A 1 289 ? 4.818 -0.346 -17.048 1.00 93.12 289 PHE A O 1
ATOM 2250 N N . PHE A 1 290 ? 6.725 -0.017 -18.199 1.00 93.25 290 PHE A N 1
ATOM 2251 C CA . PHE A 1 290 ? 7.554 -0.825 -17.309 1.00 93.25 290 PHE A CA 1
ATOM 2252 C C . PHE A 1 290 ? 7.594 -0.248 -15.885 1.00 93.25 290 PHE A C 1
ATOM 2254 O O . PHE A 1 290 ? 7.295 -0.964 -14.932 1.00 93.25 290 PHE A O 1
ATOM 2261 N N . ASN A 1 291 ? 7.886 1.046 -15.725 1.00 93.31 291 ASN A N 1
ATOM 2262 C CA . ASN A 1 291 ? 7.969 1.698 -14.416 1.00 93.31 291 ASN A CA 1
ATOM 2263 C C . ASN A 1 291 ? 6.612 1.728 -13.707 1.00 93.31 291 ASN A C 1
ATOM 2265 O O . ASN A 1 291 ? 6.552 1.508 -12.498 1.00 93.31 291 ASN A O 1
ATOM 2269 N N . TRP A 1 292 ? 5.522 1.951 -14.442 1.00 94.56 292 TRP A N 1
ATOM 2270 C CA . TRP A 1 292 ? 4.175 1.891 -13.881 1.00 94.56 292 TRP A CA 1
ATOM 2271 C C . TRP A 1 292 ? 3.847 0.482 -13.372 1.00 94.56 292 TRP A C 1
ATOM 2273 O O . TRP A 1 292 ? 3.461 0.328 -12.212 1.00 94.56 292 TRP A O 1
ATOM 2283 N N . LYS A 1 293 ? 4.084 -0.560 -14.188 1.00 95.44 293 LYS A N 1
ATOM 2284 C CA . LYS A 1 293 ? 3.895 -1.963 -13.778 1.00 95.44 293 LYS A CA 1
ATOM 2285 C C . LYS A 1 293 ? 4.770 -2.319 -12.576 1.00 95.44 293 LYS A C 1
ATOM 2287 O O . LYS A 1 293 ? 4.281 -2.939 -11.635 1.00 95.44 293 LYS A O 1
ATOM 2292 N N . LEU A 1 294 ? 6.030 -1.886 -12.572 1.00 93.75 294 LEU A N 1
ATOM 2293 C CA . LEU A 1 294 ? 6.964 -2.101 -11.468 1.00 93.75 294 LEU A CA 1
ATOM 2294 C C . LEU A 1 294 ? 6.478 -1.432 -10.173 1.00 93.75 294 LEU A C 1
ATOM 2296 O O . LEU A 1 294 ? 6.518 -2.050 -9.111 1.00 93.75 294 LEU A O 1
ATOM 2300 N N . ALA A 1 295 ? 5.981 -0.196 -10.253 1.00 94.50 295 ALA A N 1
ATOM 2301 C CA . ALA A 1 295 ? 5.408 0.519 -9.116 1.00 94.50 295 ALA A CA 1
ATOM 2302 C C . ALA A 1 295 ? 4.195 -0.225 -8.532 1.00 94.50 295 ALA A C 1
ATOM 2304 O O . ALA A 1 295 ? 4.144 -0.464 -7.324 1.00 94.50 295 ALA A O 1
ATOM 2305 N N . THR A 1 296 ? 3.260 -0.657 -9.383 1.00 96.50 296 THR A N 1
ATOM 2306 C CA . THR A 1 296 ? 2.092 -1.451 -8.968 1.00 96.50 296 THR A CA 1
ATOM 2307 C C . THR A 1 296 ? 2.513 -2.787 -8.352 1.00 96.50 296 THR A C 1
ATOM 2309 O O . THR A 1 296 ? 2.018 -3.159 -7.289 1.00 96.50 296 THR A O 1
ATOM 2312 N N . ALA A 1 297 ? 3.476 -3.487 -8.959 1.00 96.12 297 ALA A N 1
ATOM 2313 C CA . ALA A 1 297 ? 3.985 -4.760 -8.452 1.00 96.12 297 ALA A CA 1
ATOM 2314 C C . ALA A 1 297 ? 4.636 -4.616 -7.067 1.00 96.12 297 ALA A C 1
ATOM 2316 O O . ALA A 1 297 ? 4.433 -5.463 -6.201 1.00 96.12 297 ALA A O 1
ATOM 2317 N N . ARG A 1 298 ? 5.375 -3.526 -6.818 1.00 95.00 298 ARG A N 1
ATOM 2318 C CA . ARG A 1 298 ? 5.954 -3.223 -5.495 1.00 95.00 298 ARG A CA 1
ATOM 2319 C C . ARG A 1 298 ? 4.884 -3.003 -4.433 1.00 95.00 298 ARG A C 1
ATOM 2321 O O . ARG A 1 298 ? 5.010 -3.523 -3.328 1.00 95.00 298 ARG A O 1
ATOM 2328 N N . ALA A 1 299 ? 3.831 -2.261 -4.768 1.00 96.44 299 ALA A N 1
ATOM 2329 C CA . ALA A 1 299 ? 2.702 -2.045 -3.870 1.00 96.44 299 ALA A CA 1
ATOM 2330 C C . ALA A 1 299 ? 1.959 -3.347 -3.550 1.00 96.44 299 ALA A C 1
ATOM 2332 O O . ALA A 1 299 ? 1.680 -3.622 -2.385 1.00 96.44 299 ALA A O 1
ATOM 2333 N N . TYR A 1 300 ? 1.717 -4.177 -4.569 1.00 97.31 300 TYR A N 1
ATOM 2334 C CA . TYR A 1 300 ? 1.119 -5.499 -4.397 1.00 97.31 300 TYR A CA 1
ATOM 2335 C C . TYR A 1 300 ? 1.966 -6.390 -3.483 1.00 97.31 300 TYR A C 1
ATOM 2337 O O . TYR A 1 300 ? 1.457 -6.898 -2.491 1.00 97.31 300 TYR A O 1
ATOM 2345 N N . ARG A 1 301 ? 3.274 -6.519 -3.752 1.00 96.44 301 ARG A N 1
ATOM 2346 C CA . ARG A 1 301 ? 4.185 -7.328 -2.922 1.00 96.44 301 ARG A CA 1
ATOM 2347 C C .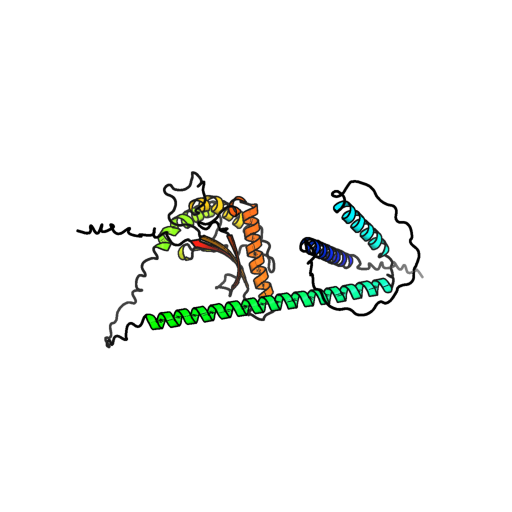 ARG A 1 301 ? 4.295 -6.820 -1.490 1.00 96.44 301 ARG A C 1
ATOM 2349 O O . ARG A 1 301 ? 4.476 -7.618 -0.575 1.00 96.44 301 ARG A O 1
ATOM 2356 N N . ALA A 1 302 ?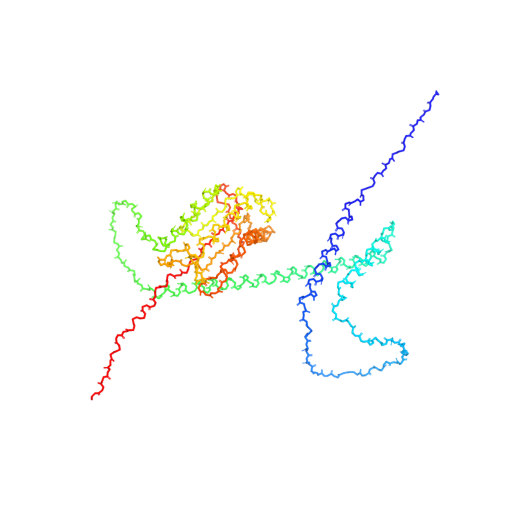 4.185 -5.510 -1.289 1.00 96.19 302 ALA A N 1
ATOM 2357 C CA . ALA A 1 302 ? 4.130 -4.949 0.048 1.00 96.19 302 ALA A CA 1
ATOM 2358 C C . ALA A 1 302 ? 2.851 -5.363 0.785 1.00 96.19 302 ALA A C 1
ATOM 2360 O O . ALA A 1 302 ? 2.947 -5.819 1.921 1.00 96.19 302 ALA A O 1
ATOM 2361 N N . LEU A 1 303 ? 1.681 -5.249 0.143 1.00 97.38 303 LEU A N 1
ATOM 2362 C CA . LEU A 1 303 ? 0.415 -5.692 0.732 1.00 97.38 303 LEU A CA 1
ATOM 2363 C C . LEU A 1 303 ? 0.433 -7.191 1.041 1.00 97.38 303 LEU A C 1
ATOM 2365 O O . LEU A 1 303 ? 0.138 -7.571 2.166 1.00 97.38 303 LEU A O 1
ATOM 2369 N N . ASP A 1 304 ? 0.834 -8.010 0.072 1.00 97.88 304 ASP A N 1
ATOM 2370 C CA . ASP A 1 304 ? 0.948 -9.468 0.186 1.00 97.88 304 ASP A CA 1
ATOM 2371 C C . ASP A 1 304 ? 1.765 -9.873 1.424 1.00 97.88 304 ASP A C 1
ATOM 2373 O O . ASP A 1 304 ? 1.307 -10.637 2.270 1.00 97.88 304 ASP A O 1
ATOM 2377 N N . LEU A 1 305 ? 2.931 -9.249 1.623 1.00 97.31 305 LEU A N 1
ATOM 2378 C CA . LEU A 1 305 ? 3.769 -9.501 2.795 1.00 97.31 305 LEU A CA 1
ATOM 2379 C C . LEU A 1 305 ? 3.122 -9.050 4.117 1.00 97.31 305 LEU A C 1
ATOM 2381 O O . LEU A 1 305 ? 3.263 -9.728 5.140 1.00 97.31 305 LEU A O 1
ATOM 2385 N N . MET A 1 306 ? 2.439 -7.899 4.123 1.00 97.88 306 MET A N 1
ATOM 2386 C CA . MET A 1 306 ? 1.724 -7.433 5.314 1.00 97.88 306 MET A CA 1
ATOM 2387 C C . MET A 1 306 ? 0.596 -8.399 5.689 1.00 97.88 306 MET A C 1
ATOM 2389 O O . MET A 1 306 ? 0.466 -8.732 6.864 1.00 97.88 306 MET A O 1
ATOM 2393 N N . LEU A 1 307 ? -0.165 -8.888 4.707 1.00 97.38 307 LEU A N 1
ATOM 2394 C CA . LEU A 1 307 ? -1.249 -9.851 4.917 1.00 97.38 307 LEU A CA 1
ATOM 2395 C C . LEU A 1 307 ? -0.724 -11.226 5.341 1.00 97.38 307 LEU A C 1
ATOM 2397 O O . LEU A 1 307 ? -1.293 -11.838 6.237 1.00 97.38 307 LEU A O 1
ATOM 2401 N N . ALA A 1 308 ? 0.403 -11.678 4.788 1.00 97.94 308 ALA A N 1
ATOM 2402 C CA . ALA A 1 308 ? 1.068 -12.895 5.253 1.00 97.94 308 ALA A CA 1
ATOM 2403 C C . ALA A 1 308 ? 1.525 -12.785 6.721 1.00 97.94 308 ALA A C 1
ATOM 2405 O O . ALA A 1 308 ? 1.567 -13.780 7.438 1.00 97.94 308 ALA A O 1
ATOM 2406 N N . THR A 1 309 ? 1.862 -11.573 7.180 1.00 98.00 309 THR A N 1
ATOM 2407 C CA . THR A 1 309 ? 2.257 -11.315 8.575 1.00 98.00 309 THR A CA 1
ATOM 2408 C C . THR A 1 309 ? 1.049 -11.171 9.505 1.00 98.00 309 THR A C 1
ATOM 2410 O O . THR A 1 309 ? 1.116 -11.577 10.664 1.00 98.00 309 THR A O 1
ATOM 2413 N N . GLN A 1 310 ? -0.016 -10.520 9.039 1.00 97.88 310 GLN A N 1
ATOM 2414 C CA . GLN A 1 310 ? -1.221 -10.193 9.802 1.00 97.88 310 GLN A CA 1
ATOM 2415 C C . GLN A 1 310 ? -2.454 -10.430 8.913 1.00 97.88 310 GLN A C 1
ATOM 2417 O O . GLN A 1 310 ? -2.945 -9.486 8.285 1.00 97.88 310 GLN A O 1
ATOM 2422 N N . PRO A 1 311 ? -2.954 -11.676 8.834 1.00 97.00 311 PRO A N 1
ATOM 2423 C CA . PRO A 1 311 ? -4.032 -12.032 7.911 1.00 97.00 311 PRO A CA 1
ATOM 2424 C C . PRO A 1 311 ? -5.340 -11.302 8.226 1.00 97.00 311 PRO A C 1
ATOM 2426 O O . PRO A 1 311 ? -6.064 -10.929 7.307 1.00 97.00 311 PRO A O 1
ATOM 2429 N N . ASP A 1 312 ? -5.600 -10.990 9.497 1.00 94.25 312 ASP A N 1
ATOM 2430 C CA . ASP A 1 312 ? -6.827 -10.315 9.941 1.00 94.25 312 ASP A CA 1
ATOM 2431 C C . ASP A 1 312 ? -7.020 -8.922 9.321 1.00 94.25 312 ASP A C 1
ATOM 2433 O O . ASP A 1 312 ? -8.145 -8.431 9.233 1.00 94.25 312 ASP A O 1
ATOM 2437 N N . LEU A 1 313 ? -5.946 -8.296 8.820 1.00 95.50 313 LEU A N 1
ATOM 2438 C CA . LEU A 1 313 ? -6.023 -7.028 8.093 1.00 95.50 313 LEU A CA 1
ATOM 2439 C C . LEU A 1 313 ? -6.950 -7.109 6.869 1.00 95.50 313 LEU A C 1
ATOM 2441 O O . LEU A 1 313 ? -7.595 -6.114 6.541 1.00 95.50 313 LEU A O 1
ATOM 2445 N N . ILE A 1 314 ? -7.056 -8.269 6.205 1.00 95.19 314 ILE A N 1
ATOM 2446 C CA . ILE A 1 314 ? -7.925 -8.426 5.026 1.00 95.19 314 ILE A CA 1
ATOM 2447 C C . ILE A 1 314 ? -9.413 -8.453 5.391 1.00 95.19 314 ILE A C 1
ATOM 2449 O O . ILE A 1 314 ? -10.257 -8.069 4.582 1.00 95.19 314 ILE A O 1
ATOM 2453 N N . ALA A 1 315 ? -9.739 -8.895 6.608 1.00 93.69 315 ALA A N 1
ATOM 2454 C CA . ALA A 1 315 ? -11.114 -8.983 7.086 1.00 93.69 315 ALA A CA 1
ATOM 2455 C C . ALA A 1 315 ? -11.673 -7.611 7.494 1.00 93.69 315 ALA A C 1
ATOM 2457 O O . ALA A 1 315 ? -12.888 -7.449 7.617 1.00 93.69 315 ALA A O 1
ATOM 2458 N N . MET A 1 316 ? -10.801 -6.617 7.688 1.00 93.69 316 MET A N 1
ATOM 2459 C CA . MET A 1 316 ? -11.203 -5.277 8.092 1.00 93.69 316 MET A CA 1
ATOM 2460 C C . MET A 1 316 ? -11.937 -4.552 6.962 1.00 93.69 316 MET A C 1
ATOM 2462 O O . MET A 1 316 ? -11.485 -4.498 5.812 1.00 93.69 316 MET A O 1
ATOM 2466 N N . LYS A 1 317 ? -13.070 -3.949 7.322 1.00 95.25 317 LYS A N 1
ATOM 2467 C CA . LYS A 1 317 ? -13.951 -3.219 6.413 1.00 95.25 317 LYS A CA 1
ATOM 2468 C C . LYS A 1 317 ? -14.275 -1.832 6.960 1.00 95.25 317 LYS A C 1
ATOM 2470 O O . LYS A 1 317 ? -14.341 -1.648 8.177 1.00 95.25 317 LYS A O 1
ATOM 2475 N N . ASN A 1 318 ? -14.494 -0.874 6.063 1.00 93.94 318 ASN A N 1
ATOM 2476 C CA . ASN A 1 318 ? -15.014 0.450 6.425 1.00 93.94 318 ASN A CA 1
ATOM 2477 C C . ASN A 1 318 ? -16.504 0.378 6.825 1.00 93.94 318 ASN A C 1
ATOM 2479 O O . ASN A 1 318 ? -17.112 -0.701 6.816 1.00 93.94 318 ASN A O 1
ATOM 2483 N N . SER A 1 319 ? -17.116 1.519 7.160 1.00 92.44 319 SER A N 1
ATOM 2484 C CA . SER A 1 319 ? -18.550 1.586 7.497 1.00 92.44 319 SER A CA 1
ATOM 2485 C C . SER A 1 319 ? -19.477 1.143 6.367 1.00 92.44 319 SER A C 1
ATOM 2487 O O . SER A 1 319 ? -20.585 0.680 6.628 1.00 92.44 319 SER A O 1
ATOM 2489 N N . ARG A 1 320 ? -18.998 1.184 5.120 1.00 93.00 320 ARG A N 1
ATOM 2490 C CA . ARG A 1 320 ? -19.720 0.735 3.921 1.00 93.00 320 ARG A CA 1
ATOM 2491 C C . ARG A 1 320 ? -19.529 -0.754 3.610 1.00 93.00 320 ARG A C 1
ATOM 2493 O O . ARG A 1 320 ? -19.985 -1.223 2.571 1.00 93.00 320 ARG A O 1
ATOM 2500 N N . GLY A 1 321 ? -18.825 -1.507 4.460 1.00 93.75 321 GLY A N 1
ATOM 2501 C CA . GLY A 1 321 ? -18.555 -2.931 4.240 1.00 93.75 321 GLY A CA 1
ATOM 2502 C C . GLY A 1 321 ? -17.534 -3.224 3.130 1.00 93.75 321 GLY A C 1
ATOM 2503 O O . GLY A 1 321 ? -17.400 -4.379 2.714 1.00 93.75 321 GLY A O 1
ATOM 2504 N N . GLN A 1 322 ? -16.810 -2.207 2.655 1.00 95.12 322 GLN A N 1
ATOM 2505 C CA . GLN A 1 322 ? -15.776 -2.318 1.626 1.00 95.12 322 GLN A CA 1
ATOM 2506 C C . GLN A 1 322 ? -14.423 -2.655 2.260 1.00 95.12 322 GLN A C 1
ATOM 2508 O O . GLN A 1 322 ? -14.147 -2.283 3.400 1.00 95.12 322 GLN A O 1
ATOM 2513 N N . THR A 1 323 ? -13.561 -3.344 1.513 1.00 95.12 323 THR A N 1
ATOM 2514 C CA . THR A 1 323 ? -12.191 -3.653 1.942 1.00 95.12 323 THR A CA 1
ATOM 2515 C C . THR A 1 323 ? -11.378 -2.378 2.133 1.00 95.12 323 THR A C 1
ATOM 2517 O O . THR A 1 323 ? -11.399 -1.501 1.268 1.00 95.12 323 THR A O 1
ATOM 2520 N N . LEU A 1 324 ? -10.593 -2.305 3.209 1.00 96.38 324 LEU A N 1
ATOM 2521 C CA . LEU A 1 324 ? -9.798 -1.108 3.495 1.00 96.38 324 LEU A CA 1
ATOM 2522 C C . LEU A 1 324 ? -8.616 -0.916 2.546 1.00 96.38 324 LEU A C 1
ATOM 2524 O O . LEU A 1 324 ? -8.279 0.218 2.228 1.00 96.38 324 LEU A O 1
ATOM 2528 N N . PHE A 1 325 ? -7.953 -1.986 2.110 1.00 97.75 325 PHE A N 1
ATOM 2529 C CA . PHE A 1 325 ? -6.690 -1.869 1.381 1.00 97.75 325 PHE A CA 1
ATOM 2530 C C . PHE A 1 325 ? -6.892 -1.776 -0.134 1.00 97.75 325 PHE A C 1
ATOM 2532 O O . PHE A 1 325 ? -7.583 -2.590 -0.740 1.00 97.75 325 PHE A O 1
ATOM 2539 N N . GLN A 1 326 ? -6.227 -0.801 -0.751 1.00 97.75 326 GLN A N 1
ATOM 2540 C CA . GLN A 1 326 ? -6.169 -0.600 -2.200 1.00 97.75 326 GLN A CA 1
ATOM 2541 C C . GLN A 1 326 ? -4.714 -0.486 -2.662 1.00 97.75 326 GLN A C 1
ATOM 2543 O O . GLN A 1 326 ? -3.850 -0.021 -1.917 1.00 97.75 326 GLN A O 1
ATOM 2548 N N . ILE A 1 327 ? -4.445 -0.875 -3.907 1.00 97.69 327 ILE A N 1
ATOM 2549 C CA . ILE A 1 327 ? -3.108 -0.844 -4.514 1.00 97.69 327 ILE A CA 1
ATOM 2550 C C . ILE A 1 327 ? -3.058 0.249 -5.580 1.00 97.69 327 ILE A C 1
ATOM 2552 O O . ILE A 1 327 ? -3.975 0.383 -6.386 1.00 97.69 327 ILE A O 1
ATOM 2556 N N . GLU A 1 328 ? -1.962 1.005 -5.615 1.00 96.62 328 GLU A N 1
ATOM 2557 C CA . GLU A 1 328 ? -1.725 2.032 -6.628 1.00 96.62 328 GLU A CA 1
ATOM 2558 C C . GLU A 1 328 ? -0.255 2.027 -7.079 1.00 96.62 328 GLU A C 1
ATOM 2560 O O . GLU A 1 328 ? 0.664 2.021 -6.261 1.00 96.62 328 GLU A O 1
ATOM 2565 N N . GLY A 1 329 ? -0.016 2.068 -8.389 1.00 94.69 329 GLY A N 1
ATOM 2566 C CA . GLY A 1 329 ? 1.305 2.332 -8.960 1.00 94.69 329 GLY A CA 1
ATOM 2567 C C . GLY A 1 329 ? 1.395 3.763 -9.470 1.00 94.69 329 GLY A C 1
ATOM 2568 O O . GLY A 1 329 ? 0.506 4.227 -10.186 1.00 94.69 329 GLY A O 1
ATOM 2569 N N . ARG A 1 330 ? 2.473 4.473 -9.123 1.00 92.75 330 ARG A N 1
ATOM 2570 C CA . ARG A 1 330 ? 2.704 5.846 -9.582 1.00 92.75 330 ARG A CA 1
ATOM 2571 C C . ARG A 1 330 ? 4.112 6.040 -10.127 1.00 92.75 330 ARG A C 1
ATOM 2573 O O . ARG A 1 330 ? 5.102 5.649 -9.521 1.00 92.75 330 ARG A O 1
ATOM 2580 N N . ILE A 1 331 ? 4.193 6.730 -11.254 1.00 91.69 331 ILE A N 1
ATOM 2581 C CA . ILE A 1 331 ? 5.444 7.254 -11.793 1.00 91.69 331 ILE A CA 1
ATOM 2582 C C . ILE A 1 331 ? 5.612 8.667 -11.241 1.00 91.69 331 ILE A C 1
ATOM 2584 O O . ILE A 1 331 ? 4.704 9.494 -11.359 1.00 91.69 331 ILE A O 1
ATOM 2588 N N . ALA A 1 332 ? 6.740 8.944 -10.592 1.00 86.25 332 ALA A N 1
ATOM 2589 C CA . ALA A 1 332 ? 6.970 10.230 -9.945 1.00 86.25 332 ALA A CA 1
ATOM 2590 C C . ALA A 1 332 ? 8.352 10.782 -10.287 1.00 86.25 332 ALA A C 1
ATOM 2592 O O . ALA A 1 332 ? 9.350 10.058 -10.290 1.00 86.25 332 ALA A O 1
ATOM 2593 N N . LYS A 1 333 ? 8.408 12.094 -10.546 1.00 84.25 333 LYS A N 1
ATOM 2594 C CA . LYS A 1 333 ? 9.681 12.816 -10.604 1.00 84.25 333 LYS A CA 1
ATOM 2595 C C . LYS A 1 333 ? 10.363 12.696 -9.235 1.00 84.25 333 LYS A C 1
ATOM 2597 O O . LYS A 1 333 ? 9.670 12.837 -8.221 1.00 84.25 333 LYS A O 1
ATOM 2602 N N . PRO A 1 334 ? 11.676 12.410 -9.186 1.00 74.06 334 PRO A N 1
ATOM 2603 C CA . PRO A 1 334 ? 12.409 12.417 -7.926 1.00 74.06 334 PRO A CA 1
ATOM 2604 C C . PRO A 1 334 ? 12.239 13.783 -7.255 1.00 74.06 334 PRO A C 1
ATOM 2606 O O . PRO A 1 334 ? 12.199 14.818 -7.925 1.00 74.06 334 PRO A O 1
ATOM 2609 N N . ARG A 1 335 ? 12.074 13.779 -5.932 1.00 68.81 335 ARG A N 1
ATOM 2610 C CA . ARG A 1 335 ? 11.891 14.999 -5.143 1.00 68.81 335 ARG A CA 1
ATOM 2611 C C . ARG A 1 335 ? 13.140 15.164 -4.279 1.00 68.81 335 ARG A C 1
ATOM 2613 O O . ARG A 1 335 ? 13.260 14.513 -3.246 1.00 68.81 335 ARG A O 1
ATOM 2620 N N . GLY A 1 336 ? 14.077 15.992 -4.742 1.00 71.56 336 GLY A N 1
ATOM 2621 C CA . GLY A 1 336 ? 15.410 16.113 -4.138 1.00 71.56 336 GLY A CA 1
ATOM 2622 C C . GLY A 1 336 ? 16.222 14.816 -4.252 1.00 71.56 336 GLY A C 1
ATOM 2623 O O . GLY A 1 336 ? 16.088 14.090 -5.236 1.00 71.56 336 GLY A O 1
ATOM 2624 N N . ASP A 1 337 ? 17.010 14.508 -3.218 1.00 57.38 337 ASP A N 1
ATOM 2625 C CA . ASP A 1 337 ? 17.914 13.340 -3.162 1.00 57.38 337 ASP A CA 1
ATOM 2626 C C . ASP A 1 337 ? 17.186 12.000 -2.979 1.00 57.38 337 ASP A C 1
ATOM 2628 O O . ASP A 1 337 ? 17.779 10.921 -3.054 1.00 57.38 337 ASP A O 1
ATOM 2632 N N . GLN A 1 338 ? 15.876 12.040 -2.729 1.00 61.00 338 GLN A N 1
ATOM 2633 C CA . GLN A 1 338 ? 15.065 10.837 -2.640 1.00 61.00 338 GLN A CA 1
ATOM 2634 C C . GLN A 1 338 ? 14.769 10.359 -4.060 1.00 61.00 338 GLN A C 1
ATOM 2636 O O . GLN A 1 338 ? 13.873 10.870 -4.741 1.00 61.00 338 GLN A O 1
ATOM 2641 N N . GLY A 1 339 ? 15.552 9.374 -4.513 1.00 63.56 339 GLY A N 1
ATOM 2642 C CA . GLY A 1 339 ? 15.287 8.650 -5.753 1.00 63.56 339 GLY A CA 1
ATOM 2643 C C . GLY A 1 339 ? 13.805 8.274 -5.834 1.00 63.56 339 GLY A C 1
ATOM 2644 O O . GLY A 1 339 ? 13.202 7.916 -4.825 1.00 63.56 339 GLY A O 1
ATOM 2645 N N . GLY A 1 340 ? 13.198 8.384 -7.021 1.00 67.19 340 GLY A N 1
ATOM 2646 C CA . GLY A 1 340 ? 11.742 8.256 -7.240 1.00 67.19 340 GLY A CA 1
ATOM 2647 C C . GLY A 1 340 ? 11.121 6.888 -6.905 1.00 67.19 340 GLY A C 1
ATOM 2648 O O . GLY A 1 340 ? 10.004 6.599 -7.320 1.00 67.19 340 GLY A O 1
ATOM 2649 N N . GLN A 1 341 ? 11.840 6.032 -6.184 1.00 82.88 341 GLN A N 1
ATOM 2650 C CA . GLN A 1 341 ? 11.436 4.710 -5.742 1.00 82.88 341 GLN A CA 1
ATOM 2651 C C . GLN A 1 341 ? 11.079 4.761 -4.255 1.00 82.88 341 GLN A C 1
ATOM 2653 O O . GLN A 1 341 ? 11.957 4.870 -3.405 1.00 82.88 341 GLN A O 1
ATOM 2658 N N . ARG A 1 342 ? 9.788 4.702 -3.928 1.00 87.94 342 ARG A N 1
ATOM 2659 C CA . ARG A 1 342 ? 9.308 4.684 -2.537 1.00 87.94 342 ARG A CA 1
ATOM 2660 C C . ARG A 1 342 ? 7.993 3.933 -2.417 1.00 87.94 342 ARG A C 1
ATOM 2662 O O . ARG A 1 342 ? 7.323 3.688 -3.419 1.00 87.94 342 ARG A O 1
ATOM 2669 N N . LEU A 1 343 ? 7.631 3.596 -1.187 1.00 92.19 343 LEU A N 1
ATOM 2670 C CA . LEU A 1 343 ? 6.342 3.014 -0.852 1.00 92.19 343 LEU A CA 1
ATOM 2671 C C . LEU A 1 343 ? 5.637 3.924 0.155 1.00 92.19 343 LEU A C 1
ATOM 2673 O O . LEU A 1 343 ? 6.192 4.219 1.214 1.00 92.19 343 LEU A O 1
ATOM 2677 N N . ASP A 1 344 ? 4.419 4.340 -0.173 1.00 94.44 344 ASP A N 1
ATOM 2678 C CA . ASP A 1 344 ? 3.580 5.163 0.690 1.00 94.44 344 ASP A CA 1
ATOM 2679 C C . ASP A 1 344 ? 2.315 4.395 1.083 1.00 94.44 344 ASP A C 1
ATOM 2681 O O . ASP A 1 344 ? 1.711 3.718 0.254 1.00 94.44 344 ASP A O 1
ATOM 2685 N N . LEU A 1 345 ? 1.874 4.540 2.327 1.00 96.88 345 LEU A N 1
ATOM 2686 C CA . LEU A 1 345 ? 0.537 4.164 2.768 1.00 96.88 345 LEU A CA 1
ATOM 2687 C C . LEU A 1 345 ? -0.235 5.449 3.027 1.00 96.88 345 LEU A C 1
ATOM 2689 O O . LEU A 1 345 ? 0.112 6.212 3.930 1.00 96.88 345 LEU A O 1
ATOM 2693 N N . ARG A 1 346 ? -1.270 5.696 2.228 1.00 96.88 346 ARG A N 1
ATOM 2694 C CA . ARG A 1 346 ? -2.113 6.883 2.345 1.00 96.88 346 ARG A CA 1
ATOM 2695 C C . ARG A 1 346 ? -3.472 6.505 2.908 1.00 96.88 346 ARG A C 1
ATOM 2697 O O . ARG A 1 346 ? -4.166 5.672 2.332 1.00 96.88 346 ARG A O 1
ATOM 2704 N N . PHE A 1 347 ? -3.835 7.143 4.008 1.00 96.94 347 PHE A N 1
ATOM 2705 C CA . PHE A 1 347 ? -5.080 6.927 4.721 1.00 96.94 347 PHE A CA 1
ATOM 2706 C C . PHE A 1 347 ? -6.101 7.958 4.255 1.00 96.94 347 PHE A C 1
ATOM 2708 O O . PHE A 1 347 ? -5.825 9.157 4.191 1.00 96.94 347 PHE A O 1
ATOM 2715 N N . PHE A 1 348 ? -7.281 7.463 3.931 1.00 95.19 348 PHE A N 1
ATOM 2716 C CA . PHE A 1 348 ? -8.475 8.242 3.674 1.00 95.19 348 PHE A CA 1
ATOM 2717 C C . PHE A 1 348 ? -9.421 7.959 4.828 1.00 95.19 348 PHE A C 1
ATOM 2719 O O . PHE A 1 348 ? -9.575 6.808 5.236 1.00 95.19 348 PHE A O 1
ATOM 2726 N N . PHE A 1 349 ? -9.995 9.014 5.381 1.00 93.25 349 PHE A N 1
ATOM 2727 C CA . PHE A 1 349 ? -10.902 8.928 6.511 1.00 93.25 349 PHE A CA 1
ATOM 2728 C C . PHE A 1 349 ? -12.304 9.259 6.032 1.00 93.25 349 PHE A C 1
ATOM 2730 O O . PHE A 1 349 ? -12.460 10.073 5.121 1.00 93.25 349 PHE A O 1
ATOM 2737 N N . GLU A 1 350 ? -13.289 8.607 6.632 1.00 91.44 350 GLU A N 1
ATOM 2738 C CA . GLU A 1 350 ? -14.693 8.929 6.420 1.00 91.44 350 GLU A CA 1
ATOM 2739 C C . GLU A 1 350 ? -14.929 10.372 6.876 1.00 91.44 350 GLU A C 1
ATOM 2741 O O . GLU A 1 350 ? -14.273 10.861 7.807 1.00 91.44 350 GLU A O 1
ATOM 2746 N N . GLU A 1 351 ? -15.833 11.069 6.193 1.00 85.50 351 GLU A N 1
ATOM 2747 C CA . GLU A 1 351 ? -16.312 12.349 6.698 1.00 85.50 351 GLU A CA 1
ATOM 2748 C C . GLU A 1 351 ? -16.916 12.110 8.085 1.00 85.50 351 GLU A C 1
ATOM 2750 O O . GLU A 1 351 ? -17.555 11.071 8.294 1.00 85.50 351 GLU A O 1
ATOM 2755 N N . PRO A 1 352 ? -16.668 13.008 9.057 1.00 77.75 352 PRO A N 1
ATOM 2756 C CA . PRO A 1 352 ? -17.329 12.895 10.341 1.00 77.75 352 PRO A CA 1
ATOM 2757 C C . PRO A 1 352 ? -18.822 12.814 10.062 1.00 77.75 352 PRO A C 1
ATOM 2759 O O . PRO A 1 352 ? -19.356 13.615 9.292 1.00 77.75 352 PRO A O 1
ATOM 2762 N N . ASP A 1 353 ? -19.465 11.812 10.652 1.00 70.62 353 ASP A N 1
ATOM 2763 C CA . ASP A 1 353 ? -20.910 11.689 10.623 1.00 70.62 353 ASP A CA 1
ATOM 2764 C C . ASP A 1 353 ? -21.413 12.924 11.375 1.00 70.62 353 ASP A C 1
ATOM 2766 O O . ASP A 1 353 ? -21.450 12.953 12.609 1.00 70.62 353 ASP A O 1
ATOM 2770 N N . ASN A 1 354 ? -21.648 14.013 10.635 1.00 63.38 354 ASN A N 1
ATOM 2771 C CA . ASN A 1 354 ? -22.255 15.246 11.111 1.00 63.38 354 ASN A CA 1
ATOM 2772 C C . ASN A 1 354 ? -23.705 14.871 11.343 1.00 63.38 354 ASN A C 1
ATOM 2774 O O . ASN A 1 354 ? -24.560 15.189 10.514 1.00 63.38 354 ASN A O 1
ATOM 2778 N N . GLY A 1 355 ? -23.891 14.044 12.382 1.00 56.12 355 GLY A N 1
ATOM 2779 C CA . GLY A 1 355 ? -25.009 13.138 12.548 1.00 56.12 355 GLY A CA 1
ATOM 2780 C C . GLY A 1 355 ? -26.224 13.918 12.182 1.00 56.12 355 GLY A C 1
ATOM 2781 O O . GLY A 1 355 ? -26.406 14.984 12.766 1.00 56.12 355 GLY A O 1
ATOM 2782 N N . SER A 1 356 ? -26.898 13.458 11.128 1.00 48.31 356 SER A N 1
ATOM 2783 C CA . SER A 1 356 ? -27.935 14.186 10.427 1.00 48.31 356 SER A CA 1
ATOM 2784 C C . SER A 1 356 ? -28.778 14.876 11.482 1.00 48.31 356 SER A C 1
ATOM 2786 O O . SER A 1 356 ? -29.655 14.263 12.086 1.00 48.31 356 SER A O 1
ATOM 2788 N N . GLN A 1 357 ? -28.494 16.155 11.734 1.00 48.50 357 GLN A N 1
ATOM 2789 C CA . GLN A 1 357 ? -29.392 17.032 12.449 1.00 48.50 357 GLN A CA 1
ATOM 2790 C C . GLN A 1 357 ? -30.481 17.327 11.426 1.00 48.50 357 GLN A C 1
ATOM 2792 O O . GLN A 1 357 ? -30.699 18.454 10.997 1.00 48.50 357 GLN A O 1
ATOM 2797 N N . ILE A 1 358 ? -31.178 16.268 11.013 1.00 51.56 358 ILE A N 1
ATOM 2798 C CA . ILE A 1 358 ? -32.595 16.336 10.788 1.00 51.56 358 ILE A CA 1
ATOM 2799 C C . ILE A 1 358 ? -33.099 16.699 12.178 1.00 51.56 358 ILE A C 1
ATOM 2801 O O . ILE A 1 358 ? -33.367 15.847 13.020 1.00 51.56 358 ILE A O 1
ATOM 2805 N N . MET A 1 359 ? -33.107 18.001 12.459 1.00 50.19 359 MET A N 1
ATOM 2806 C CA . MET A 1 359 ? -34.079 18.528 13.380 1.00 50.19 359 MET A CA 1
ATOM 2807 C C . MET A 1 359 ? -35.407 18.021 12.825 1.00 50.19 359 MET A C 1
ATOM 2809 O O . MET A 1 359 ? -35.911 18.552 11.835 1.00 50.19 359 MET A O 1
ATOM 2813 N N . GLU A 1 360 ? -35.938 16.949 13.411 1.00 53.25 360 GLU A N 1
ATOM 2814 C CA . GLU A 1 360 ? -37.378 16.786 13.513 1.00 53.25 360 GLU A CA 1
ATOM 2815 C C . GLU A 1 360 ? -37.856 18.082 14.160 1.00 53.25 360 GLU A C 1
ATOM 2817 O O . GLU A 1 360 ? -37.832 18.259 15.378 1.00 53.25 360 GLU A O 1
ATOM 2822 N N . GLY A 1 361 ? -38.158 19.067 13.312 1.00 49.97 361 GLY A N 1
ATOM 2823 C CA . GLY A 1 361 ? -38.821 20.275 13.746 1.00 49.97 361 GLY A CA 1
ATOM 2824 C C . GLY A 1 361 ? -40.075 19.825 14.488 1.00 49.97 361 GLY A C 1
ATOM 2825 O O . GLY A 1 361 ? -40.740 18.901 14.010 1.00 49.97 361 GLY A O 1
ATOM 2826 N N . PRO A 1 362 ? -40.390 20.416 15.652 1.00 59.78 362 PRO A N 1
ATOM 2827 C CA . PRO A 1 362 ? -41.575 20.038 16.400 1.00 59.78 362 PRO A CA 1
ATOM 2828 C C . PRO A 1 362 ? -42.764 20.119 15.449 1.00 59.78 362 PRO A C 1
ATOM 2830 O O . PRO A 1 362 ? -43.065 21.193 14.918 1.00 59.78 362 PRO A O 1
ATOM 2833 N N . GLY A 1 363 ? -43.378 18.965 15.179 1.00 54.69 363 GLY A N 1
ATOM 2834 C CA . GLY A 1 363 ? -44.569 18.872 14.358 1.00 54.69 363 GLY A CA 1
ATOM 2835 C C . GLY A 1 363 ? -45.597 19.835 14.925 1.00 54.69 363 GLY A C 1
ATOM 2836 O O . GLY A 1 363 ? -46.126 19.618 16.012 1.00 54.69 363 GLY A O 1
ATOM 2837 N N . LYS A 1 364 ? -45.840 20.941 14.217 1.00 53.50 364 LYS A N 1
ATOM 2838 C CA . LYS A 1 364 ? -46.974 21.806 14.509 1.00 53.50 364 LYS A CA 1
ATOM 2839 C C . LYS A 1 364 ? -48.216 21.005 14.162 1.00 53.50 364 LYS A C 1
ATOM 2841 O O . LYS A 1 364 ? -48.568 20.847 12.997 1.00 53.50 364 LYS A O 1
ATOM 2846 N N . GLU A 1 365 ? -48.825 20.464 15.202 1.00 53.72 365 GLU A N 1
ATOM 2847 C CA . GLU A 1 365 ? -50.138 19.850 15.193 1.00 53.72 365 GLU A CA 1
ATOM 2848 C C . GLU A 1 365 ? -51.158 20.936 14.812 1.00 53.72 365 GLU A C 1
ATOM 2850 O O . GLU A 1 365 ? -51.598 21.733 15.639 1.00 53.72 365 GLU A O 1
ATOM 2855 N N . TYR A 1 366 ? -51.472 21.040 13.518 1.00 48.88 366 TYR A N 1
ATOM 2856 C CA . TYR A 1 366 ? -52.587 21.855 13.048 1.00 48.88 366 TYR A CA 1
ATOM 2857 C C . TYR A 1 366 ? -53.884 21.148 13.441 1.00 48.88 366 TYR A C 1
ATOM 2859 O O . TYR A 1 366 ? -54.365 20.247 12.756 1.00 48.88 366 TYR A O 1
ATOM 2867 N N . THR A 1 367 ? -54.440 21.559 14.574 1.00 59.94 367 THR A N 1
ATOM 2868 C CA . THR A 1 367 ? -55.818 21.264 14.954 1.00 59.94 367 THR A CA 1
ATOM 2869 C C . THR A 1 367 ? -56.738 22.131 14.093 1.00 59.94 367 THR A C 1
ATOM 2871 O O . THR A 1 367 ? -56.740 23.354 14.212 1.00 59.94 367 THR A O 1
ATOM 2874 N N . ASN A 1 368 ? -57.495 21.498 13.194 1.00 57.50 368 ASN A N 1
ATOM 2875 C CA . ASN A 1 368 ? -58.616 22.137 12.504 1.00 57.50 368 ASN A CA 1
ATOM 2876 C C . ASN A 1 368 ? -59.760 22.339 13.511 1.00 57.50 368 ASN A C 1
ATOM 2878 O O . ASN A 1 368 ? -60.237 21.361 14.092 1.00 57.50 368 ASN A O 1
ATOM 2882 N N . GLN A 1 369 ? -60.183 23.590 13.693 1.00 58.16 369 GLN A N 1
ATOM 2883 C CA . GLN A 1 369 ? -61.479 23.965 14.266 1.00 58.16 369 GLN A CA 1
ATOM 2884 C C . GLN A 1 369 ? -62.361 24.560 13.178 1.00 58.16 369 GLN A C 1
ATOM 2886 O O . GLN A 1 369 ? -61.815 25.322 12.345 1.00 58.16 369 GLN A O 1
#

Sequence (369 aa):
MNPTSRVPGHHSHPWPLFMSELVSVTLLVIVISVGFSMIQGSPPTLNTTVSSLPLVEPSIHESVPFPNPKGDERTANHEERLLMLMERMNERLDTLIQPDPPRDLVDAMDRLGQHMEQATRAMVTAQTLGQQEQTANHDMLLKIQERIEHMAGMMTGFGPNLQGDQPTTGQEGFPGGEPDANLQSRDPFFSRLRTFLTRQQLRIFINPGQATITLPSILDFDPGSSHPGPRQRRALTVLAQGLAQFLPCHVAHPPQPAHCPNPPSPVRVDTIRIRGQAAFAHPGEPRFFFNWKLATARAYRALDLMLATQPDLIAMKNSRGQTLFQIEGRIAKPRGDQGGQRLDLRFFFEEPDNGSQIMEGPGKEYTNQ

pLDDT: mean 73.65, std 20.41, range [31.05, 98.12]

Secondary structure (DSSP, 8-state):
-----PPPPP-----HHHHHHHHHHHHHHHHHHHHHHHH--S--------------PPPP--PPPPP---S---SS-SHHHHHHHHHHHHHHHHHT-SSS--HHHHHHHHHHHHHHHHHHHHHHHHHHHHHHHHHHHHHHHHHHHHHHHHHHHHHT------------------------HHHHHHHHHHHHHHHHHHHTT---EEETTTTEEEE-TTS-BPTT--SBPHHHHHHHHHHHHHHHHHGGGGSSPSSPPTTS-SSPPS--EEEEEEEEEEE---TTSHHHHHHHHHHHHHHHHHHHHHHHH-GGGGG-B-TTS-BSEEEEEEEE--BTTB-S-EEEEEEEEPPP-----------------

Radius of gyration: 33.78 Å; chains: 1; bounding box: 129×105×75 Å

Foldseek 3Di:
DDDDDDDDDDDDDPPDPVVVVVVVVVVVVVVVVVVVVVVPDDDDDDDDDDDDDDDDDDDDDDDDDDDDDDDDDPDPPPVVVVVVVVVVVVVVVVVVPDPDDDPVVVVVVVVVVVVVVVVVVVVVVVVVVVVVVVVVVVVVVVVVVVVVVVVVVVVPDDDDDDDDDDDDPDDPPPPPDDPPPVLVLQVVLQVQLVVQCVVVVADWDQDSVQQKIWRALVQDDDVLHLAGDPSLLSSLLSSLVSCLVRLLLQAPDDDRDPPRDPVGRLKHWQAKEKWWWFEADDPPDPVPVSQQVSRQSNSVNSVVSSCVNPVCLQVTHHPVRHRRYDTGYDYDHADPPRGRTIIMIHTDIDDRCPPPPPVPPPPPPPDDD